Protein AF-A0A2V8DME2-F1 (afdb_monomer_lite)

Sequence (358 aa):
MASALVERGLAAPAPTGAEASAFQPVPHPGVRLVPTVARATNVPWIDSNGWRFQRGLQKASYTKLPAGSAPLAAAEAFTFNVDAILNPDPADVEELGRMLQFLRANDQPPLPAMANIAIVDDRSDLMAEALNILTRRNLLYRVVSARDPALGLTVQLGTPDFPRNAAANPNEFAARVRAKLGDDNRLVRLYGTSTVIARLTGDGKRARLYLLAFDRSRRRQQADDPQAIRVRLLGRYRPAKLAAFGAGSNASLTDVRHTADTTEFWIPSFNAIAIIDLDPISDAAVLESAYSPRELDLEPDPQREEWRNAPRVVVGRDKAGQPIPGPPTGIRSRWTNDHLYLLYICPYDELNLKPDPT

pLDDT: mean 88.69, std 11.51, range [43.53, 98.5]

Structure (mmCIF, N/CA/C/O backbone):
data_AF-A0A2V8DME2-F1
#
_entry.id   AF-A0A2V8DME2-F1
#
loop_
_atom_site.group_PDB
_atom_site.id
_atom_site.type_symbol
_atom_site.label_atom_id
_atom_site.label_alt_id
_atom_site.label_comp_id
_atom_site.label_asym_id
_atom_site.label_entity_id
_atom_site.label_seq_id
_atom_site.pdbx_PDB_ins_code
_atom_site.Cartn_x
_atom_site.Cartn_y
_atom_site.Cartn_z
_atom_site.occupancy
_atom_site.B_iso_or_equiv
_atom_site.auth_seq_id
_atom_site.auth_comp_id
_atom_site.auth_asym_id
_atom_site.auth_atom_id
_atom_site.pdbx_PDB_model_num
ATOM 1 N N . MET A 1 1 ? -22.734 18.944 11.285 1.00 62.31 1 MET A N 1
ATOM 2 C CA . MET A 1 1 ? -21.428 19.155 10.611 1.00 62.31 1 MET A CA 1
ATOM 3 C C . MET A 1 1 ? -20.943 17.890 9.916 1.00 62.31 1 MET A C 1
ATOM 5 O O . MET A 1 1 ? -20.852 17.927 8.702 1.00 62.31 1 MET A O 1
ATOM 9 N N . ALA A 1 2 ? -20.734 16.754 10.598 1.00 71.44 2 ALA A N 1
ATOM 10 C CA . ALA A 1 2 ? -20.459 15.482 9.902 1.00 71.44 2 ALA A CA 1
ATOM 11 C C . ALA A 1 2 ? -21.618 15.027 8.981 1.00 71.44 2 ALA A C 1
ATOM 13 O O . ALA A 1 2 ? -21.373 14.442 7.931 1.00 71.44 2 ALA A O 1
ATOM 14 N N . SER A 1 3 ? -22.864 15.394 9.317 1.00 79.75 3 SER A N 1
ATOM 15 C CA . SER A 1 3 ? -24.048 15.240 8.453 1.00 79.75 3 SER A CA 1
ATOM 16 C C . SER A 1 3 ? -23.864 15.830 7.049 1.00 79.75 3 SER A C 1
ATOM 18 O O . SER A 1 3 ? -24.343 15.248 6.086 1.00 79.75 3 SER A O 1
ATOM 20 N N . ALA A 1 4 ? -23.073 16.901 6.903 1.00 86.88 4 ALA A N 1
ATOM 21 C CA . ALA A 1 4 ? -22.802 17.519 5.607 1.00 86.88 4 ALA A CA 1
ATOM 22 C C . ALA A 1 4 ? -22.042 16.577 4.654 1.00 86.88 4 ALA A C 1
ATOM 24 O O . ALA A 1 4 ? -22.175 16.686 3.438 1.00 86.88 4 ALA A O 1
ATOM 25 N N . LEU A 1 5 ? -21.250 15.631 5.176 1.00 91.38 5 LEU A N 1
ATOM 26 C CA . LEU A 1 5 ? -20.590 14.613 4.349 1.00 91.38 5 LEU A CA 1
ATOM 27 C C . LEU A 1 5 ? -21.597 13.597 3.804 1.00 91.38 5 LEU A C 1
ATOM 29 O O . LEU A 1 5 ? -21.442 13.135 2.675 1.00 91.38 5 LEU A O 1
ATOM 33 N N . VAL A 1 6 ? -22.634 13.288 4.583 1.00 91.75 6 VAL A N 1
ATOM 34 C CA . VAL A 1 6 ? -23.740 12.415 4.172 1.00 91.75 6 VAL A CA 1
ATOM 35 C C . VAL A 1 6 ? -24.635 13.121 3.160 1.00 91.75 6 VAL A C 1
ATOM 37 O O . VAL A 1 6 ? -24.936 12.560 2.113 1.00 91.75 6 VAL A O 1
ATOM 40 N N . GLU A 1 7 ? -24.988 14.380 3.416 1.00 89.44 7 GLU A N 1
ATOM 41 C CA . GLU A 1 7 ? -25.792 15.215 2.511 1.00 89.44 7 GLU A CA 1
ATOM 42 C C . GLU A 1 7 ? -25.107 15.413 1.150 1.00 89.44 7 GLU A C 1
ATOM 44 O O . GLU A 1 7 ? -25.754 15.367 0.108 1.00 89.44 7 GLU A O 1
ATOM 49 N N . ARG A 1 8 ? -23.773 15.548 1.134 1.00 89.69 8 ARG A N 1
ATOM 50 C CA . ARG A 1 8 ? -22.957 15.587 -0.096 1.00 89.69 8 ARG A CA 1
ATOM 51 C C . ARG A 1 8 ? -22.772 14.213 -0.752 1.00 89.69 8 ARG A C 1
ATOM 53 O O . ARG A 1 8 ? -22.043 14.102 -1.737 1.00 89.69 8 ARG A O 1
ATOM 60 N N . GLY A 1 9 ? -23.351 13.160 -0.179 1.00 91.06 9 GLY A N 1
ATOM 61 C CA . GLY A 1 9 ? -23.225 11.784 -0.639 1.00 91.06 9 GLY A CA 1
ATOM 62 C C . GLY A 1 9 ? -21.802 11.239 -0.568 1.00 91.06 9 GLY A C 1
ATOM 63 O O . GLY A 1 9 ? -21.507 10.281 -1.272 1.00 91.06 9 GLY A O 1
ATOM 64 N N . LEU A 1 10 ? -20.896 11.843 0.211 1.00 91.94 10 LEU A N 1
ATOM 65 C CA . LEU A 1 10 ? -19.499 11.409 0.372 1.00 91.94 10 LEU A CA 1
ATOM 66 C C . LEU A 1 10 ? -19.349 10.277 1.398 1.00 91.94 10 LEU A C 1
ATOM 68 O O . LEU A 1 10 ? -18.398 9.505 1.306 1.00 91.94 10 LEU A O 1
ATOM 72 N N . ALA A 1 11 ? -20.293 10.162 2.331 1.00 93.12 11 ALA A N 1
ATOM 73 C CA . ALA A 1 11 ? -20.368 9.103 3.331 1.00 93.12 11 ALA A CA 1
ATOM 74 C C . ALA A 1 11 ? -21.811 8.597 3.477 1.00 93.12 11 ALA A C 1
ATOM 76 O O . ALA A 1 11 ? -22.759 9.310 3.154 1.00 93.12 11 ALA A O 1
ATOM 77 N N . ALA A 1 12 ? -21.975 7.379 3.989 1.00 92.94 12 ALA A N 1
ATOM 78 C CA . ALA A 1 12 ? -23.273 6.887 4.438 1.00 92.94 12 ALA A CA 1
ATOM 79 C C . ALA A 1 12 ? -23.556 7.358 5.881 1.00 92.94 12 ALA A C 1
ATOM 81 O O . ALA A 1 12 ? -22.608 7.635 6.626 1.00 92.94 12 ALA A O 1
ATOM 82 N N . PRO A 1 13 ? -24.832 7.439 6.304 1.00 90.88 13 PRO A N 1
ATOM 83 C CA . PRO A 1 13 ? -25.169 7.578 7.717 1.00 90.88 13 PRO A CA 1
ATOM 84 C C . PRO A 1 13 ? -24.522 6.461 8.543 1.00 90.88 13 PRO A C 1
ATOM 86 O O . PRO A 1 13 ? -24.402 5.328 8.076 1.00 90.88 13 PRO A O 1
ATOM 89 N N . ALA A 1 14 ? -24.130 6.768 9.781 1.00 88.94 14 ALA A N 1
ATOM 90 C CA . ALA A 1 14 ? -23.623 5.740 10.680 1.00 88.94 14 ALA A CA 1
ATOM 91 C C . ALA A 1 14 ? -24.719 4.684 10.940 1.00 88.94 14 ALA A C 1
ATOM 93 O O . ALA A 1 14 ? -25.871 5.063 11.184 1.00 88.94 14 ALA A O 1
ATOM 94 N N . PRO A 1 15 ? -24.384 3.382 10.907 1.00 90.94 15 PRO A N 1
ATOM 95 C CA . PRO A 1 15 ? -25.339 2.331 11.230 1.00 90.94 15 PRO A CA 1
ATOM 96 C C . PRO A 1 15 ? -25.795 2.459 12.687 1.00 90.94 15 PRO A C 1
ATOM 98 O O . PRO A 1 15 ? -25.096 3.022 13.533 1.00 90.94 15 PRO A O 1
ATOM 101 N N . THR A 1 16 ? -26.969 1.912 12.996 1.00 89.25 16 THR A N 1
ATOM 102 C CA . THR A 1 16 ? -27.547 1.923 14.349 1.00 89.25 16 THR A CA 1
ATOM 103 C C . THR A 1 16 ? -27.913 0.506 14.795 1.00 89.25 16 THR A C 1
ATOM 105 O O . THR A 1 16 ? -27.961 -0.424 13.988 1.00 89.25 16 THR A O 1
ATOM 108 N N . GLY A 1 17 ? -28.122 0.307 16.100 1.00 88.06 17 GLY A N 1
ATOM 109 C CA . GLY A 1 17 ? -28.551 -0.980 16.653 1.00 88.06 17 GLY A CA 1
ATOM 110 C C . GLY A 1 17 ? -27.587 -2.136 16.355 1.00 88.06 17 GLY A C 1
ATOM 111 O O . GLY A 1 17 ? -26.378 -2.032 16.570 1.00 88.06 17 GLY A O 1
ATOM 112 N N . ALA A 1 18 ? -28.134 -3.251 15.867 1.00 83.25 18 ALA A N 1
ATOM 113 C CA . ALA A 1 18 ? -27.384 -4.482 15.618 1.00 83.25 18 ALA A CA 1
ATOM 114 C C . ALA A 1 18 ? -26.275 -4.310 14.562 1.00 83.25 18 ALA A C 1
ATOM 116 O O . ALA A 1 18 ? -25.198 -4.887 14.706 1.00 83.25 18 ALA A O 1
ATOM 117 N N . GLU A 1 19 ? -26.480 -3.470 13.546 1.00 85.88 19 GLU A N 1
ATOM 118 C CA . GLU A 1 19 ? -25.462 -3.224 12.520 1.00 85.88 19 GLU A CA 1
ATOM 119 C C . GLU A 1 19 ? -24.251 -2.475 13.082 1.00 85.88 19 GLU A C 1
ATOM 121 O O . GLU A 1 19 ? -23.114 -2.802 12.745 1.00 85.88 19 GLU A O 1
ATOM 126 N N . ALA A 1 20 ? -24.482 -1.524 13.993 1.00 88.19 20 ALA A N 1
ATOM 127 C CA . ALA A 1 20 ? -23.413 -0.801 14.677 1.00 88.19 20 ALA A CA 1
ATOM 128 C C . ALA A 1 20 ? -22.574 -1.729 15.568 1.00 88.19 20 ALA A C 1
ATOM 130 O O . ALA A 1 20 ? -21.359 -1.571 15.649 1.00 88.19 20 ALA A O 1
ATOM 131 N N . SER A 1 21 ? -23.201 -2.736 16.189 1.00 90.12 21 SER A N 1
ATOM 132 C CA . SER A 1 21 ? -22.510 -3.692 17.069 1.00 90.12 21 SER A CA 1
ATOM 133 C C . SER A 1 21 ? -21.507 -4.598 16.343 1.00 90.12 21 SER A C 1
ATOM 135 O O . SER A 1 21 ? -20.612 -5.157 16.974 1.00 90.12 21 SER A O 1
ATOM 137 N N . ALA A 1 22 ? -21.612 -4.709 15.013 1.00 93.50 22 ALA A N 1
ATOM 138 C CA . ALA A 1 22 ? -20.657 -5.452 14.196 1.00 93.50 22 ALA A CA 1
ATOM 139 C C . ALA A 1 22 ? -19.318 -4.711 14.008 1.00 93.50 22 ALA A C 1
ATOM 141 O O . ALA A 1 22 ? -18.339 -5.325 13.578 1.00 93.50 22 ALA A O 1
ATOM 142 N N . PHE A 1 23 ? -19.260 -3.407 14.306 1.00 96.38 23 PHE A N 1
ATOM 143 C CA . PHE A 1 23 ? -18.043 -2.605 14.206 1.00 96.38 23 PHE A CA 1
ATOM 144 C C . PHE A 1 23 ? -17.258 -2.648 15.514 1.00 96.38 23 PHE A C 1
ATOM 146 O O . PHE A 1 23 ? -17.781 -2.342 16.585 1.00 96.38 23 PHE A O 1
ATOM 153 N N . GLN A 1 24 ? -15.970 -2.977 15.431 1.00 96.94 24 GLN A N 1
ATOM 154 C CA . GLN A 1 24 ? -15.116 -3.053 16.616 1.00 96.94 24 GLN A CA 1
ATOM 155 C C . GLN A 1 24 ? -14.381 -1.727 16.841 1.00 96.94 24 GLN A C 1
ATOM 157 O O . GLN A 1 24 ? -13.816 -1.180 15.887 1.00 96.94 24 GLN A O 1
ATOM 162 N N . PRO A 1 25 ? -14.337 -1.204 18.080 1.00 96.94 25 PRO A N 1
ATOM 163 C CA . PRO A 1 25 ? -13.578 -0.002 18.394 1.00 96.94 25 PRO A CA 1
ATOM 164 C C . PRO A 1 25 ? -12.087 -0.147 18.073 1.00 96.94 25 PRO A C 1
ATOM 166 O O . PRO A 1 25 ? -11.435 -1.120 18.466 1.00 96.94 25 PRO A O 1
ATOM 169 N N . VAL A 1 26 ? -11.527 0.855 17.400 1.00 97.25 26 VAL A N 1
ATOM 170 C CA . VAL A 1 26 ? -10.096 0.930 17.081 1.00 97.25 26 VAL A CA 1
ATOM 171 C C . VAL A 1 26 ? -9.506 2.281 17.497 1.00 97.25 26 VAL A C 1
ATOM 173 O O . VAL A 1 26 ? -10.212 3.293 17.470 1.00 97.25 26 VAL A O 1
ATOM 176 N N . PRO A 1 27 ? -8.222 2.330 17.903 1.00 95.88 27 PRO A N 1
ATOM 177 C CA . PRO A 1 27 ? -7.541 3.594 18.167 1.00 95.88 27 PRO A CA 1
ATOM 178 C C . PRO A 1 27 ? -7.408 4.430 16.887 1.00 95.88 27 PRO A C 1
ATOM 180 O O . PRO A 1 27 ? -7.345 3.890 15.781 1.00 95.88 27 PRO A O 1
ATOM 183 N N . HIS A 1 28 ? -7.323 5.753 17.030 1.00 94.25 28 HIS A N 1
ATOM 184 C CA . HIS A 1 28 ? -7.017 6.622 15.894 1.00 94.25 28 HIS A CA 1
ATOM 185 C C . HIS A 1 28 ? -5.588 6.359 15.384 1.00 94.25 28 HIS A C 1
ATOM 187 O O . HIS A 1 28 ? -4.692 6.095 16.192 1.00 94.25 28 HIS A O 1
ATOM 193 N N . PRO A 1 29 ? -5.342 6.445 14.066 1.00 94.75 29 PRO A N 1
ATOM 194 C CA . PRO A 1 29 ? -3.991 6.358 13.546 1.00 94.75 29 PRO A CA 1
ATOM 195 C C . PRO A 1 29 ? -3.215 7.643 13.846 1.00 94.75 29 PRO A C 1
ATOM 197 O O . PRO A 1 29 ? -3.796 8.723 14.008 1.00 94.75 29 PRO A O 1
ATOM 200 N N . GLY A 1 30 ? -1.891 7.542 13.899 1.00 91.19 30 GLY A N 1
ATOM 201 C CA . GLY A 1 30 ? -1.028 8.705 14.075 1.00 91.19 30 GLY A CA 1
ATOM 202 C C . GLY A 1 30 ? 0.411 8.354 14.420 1.00 91.19 30 GLY A C 1
ATOM 203 O O . GLY A 1 30 ? 0.863 7.222 14.251 1.00 91.19 30 GLY A O 1
ATOM 204 N N . VAL A 1 31 ? 1.135 9.355 14.911 1.00 87.62 31 VAL A N 1
ATOM 205 C CA . VAL A 1 31 ? 2.520 9.214 15.353 1.00 87.62 31 VAL A CA 1
ATOM 206 C C . VAL A 1 31 ? 2.656 9.679 16.794 1.00 87.62 31 VAL A C 1
ATOM 208 O O . VAL A 1 31 ? 2.219 10.774 17.144 1.00 87.62 31 VAL A O 1
ATOM 211 N N . ARG A 1 32 ? 3.339 8.882 17.617 1.00 83.69 32 ARG A N 1
ATOM 212 C CA . ARG A 1 32 ? 3.811 9.295 18.939 1.00 83.69 32 ARG A CA 1
ATOM 213 C C . ARG A 1 32 ? 5.271 9.709 18.841 1.00 83.69 32 ARG A C 1
ATOM 215 O O . ARG A 1 32 ? 6.164 8.875 18.657 1.00 83.69 32 ARG A O 1
ATOM 222 N N . LEU A 1 33 ? 5.497 11.010 18.977 1.00 71.56 33 LEU A N 1
ATOM 223 C CA . LEU A 1 33 ? 6.819 11.590 19.172 1.00 71.56 33 LEU A CA 1
ATOM 224 C C . LEU A 1 33 ? 7.129 11.573 20.669 1.00 71.56 33 LEU A C 1
ATOM 226 O O . LEU A 1 33 ? 6.311 12.007 21.475 1.00 71.56 33 LEU A O 1
ATOM 230 N N . VAL A 1 34 ? 8.317 11.101 21.041 1.00 63.53 34 VAL A N 1
ATOM 231 C CA . VAL A 1 34 ? 8.803 11.175 22.426 1.00 63.53 34 VAL A CA 1
ATOM 232 C C . VAL A 1 34 ? 10.101 11.991 22.434 1.00 63.53 34 VAL A C 1
ATOM 234 O O . VAL A 1 34 ? 11.182 11.416 22.529 1.00 63.53 34 VAL A O 1
ATOM 237 N N . PRO A 1 35 ? 10.024 13.325 22.259 1.00 55.22 35 PRO A N 1
ATOM 238 C CA . PRO A 1 35 ? 11.202 14.165 22.033 1.00 55.22 35 PRO A CA 1
ATOM 239 C C . PRO A 1 35 ? 12.106 14.322 23.267 1.00 55.22 35 PRO A C 1
ATOM 241 O O . PRO A 1 35 ? 13.249 14.738 23.129 1.00 55.22 35 PRO A O 1
ATOM 244 N N . THR A 1 36 ? 11.618 13.999 24.467 1.00 54.84 36 THR A N 1
ATOM 245 C CA . THR A 1 36 ? 12.296 14.274 25.746 1.00 54.84 36 THR A CA 1
ATOM 246 C C . THR A 1 36 ? 12.966 13.055 26.386 1.00 54.84 36 THR A C 1
ATOM 248 O O . THR A 1 36 ? 13.430 13.144 27.519 1.00 54.84 36 THR A O 1
ATOM 251 N N . VAL A 1 37 ? 13.037 11.910 25.696 1.00 53.81 37 VAL A N 1
ATOM 252 C CA . VAL A 1 37 ? 13.654 10.686 26.235 1.00 53.81 37 VAL A CA 1
ATOM 253 C C . VAL A 1 37 ? 14.861 10.303 25.389 1.00 53.81 37 VAL A C 1
ATOM 255 O O . VAL A 1 37 ? 14.714 9.983 24.211 1.00 53.81 37 VAL A O 1
ATOM 258 N N . ALA A 1 38 ? 16.048 10.279 26.001 1.00 43.94 38 ALA A N 1
ATOM 259 C CA . ALA A 1 38 ? 17.248 9.747 25.366 1.00 43.94 38 ALA A CA 1
ATOM 260 C C . ALA A 1 38 ? 17.050 8.253 25.057 1.00 43.94 38 ALA A C 1
ATOM 262 O O . ALA A 1 38 ? 16.812 7.443 25.955 1.00 43.94 38 ALA A O 1
ATOM 263 N N . ARG A 1 39 ? 17.106 7.885 23.775 1.00 54.03 39 ARG A N 1
ATOM 264 C CA . ARG A 1 39 ? 17.002 6.499 23.296 1.00 54.03 39 ARG A CA 1
ATOM 265 C C . ARG A 1 39 ? 17.998 6.277 22.170 1.00 54.03 39 ARG A C 1
ATOM 267 O O . ARG A 1 39 ? 18.380 7.215 21.481 1.00 54.03 39 ARG A O 1
ATOM 274 N N . ALA A 1 40 ? 18.348 5.015 21.935 1.00 43.81 40 ALA A N 1
ATOM 275 C CA . ALA A 1 40 ? 19.245 4.628 20.847 1.00 43.81 40 ALA A CA 1
ATOM 276 C C . ALA A 1 40 ? 18.729 5.033 19.446 1.00 43.81 40 ALA A C 1
ATOM 278 O O . ALA A 1 40 ? 19.520 5.139 18.515 1.00 43.81 40 ALA A O 1
ATOM 279 N N . THR A 1 41 ? 17.420 5.281 19.279 1.00 53.84 41 THR A N 1
ATOM 280 C CA . THR A 1 41 ? 16.838 5.785 18.024 1.00 53.84 41 THR A CA 1
ATOM 281 C C . THR A 1 41 ? 15.721 6.800 18.282 1.00 53.84 41 THR A C 1
ATOM 283 O O . THR A 1 41 ? 14.800 6.497 19.040 1.00 53.84 41 THR A O 1
ATOM 286 N N . ASN A 1 42 ? 15.721 7.924 17.556 1.00 62.00 42 ASN A N 1
ATOM 287 C CA . ASN A 1 42 ? 14.632 8.921 17.536 1.00 62.00 42 ASN A CA 1
ATOM 288 C C . ASN A 1 42 ? 13.487 8.545 16.575 1.00 62.00 42 ASN A C 1
ATOM 290 O O . ASN A 1 42 ? 12.737 9.410 16.124 1.00 62.00 42 ASN A O 1
ATOM 294 N N . VAL A 1 43 ? 13.371 7.263 16.209 1.00 70.25 43 VAL A N 1
ATOM 295 C CA . VAL A 1 43 ? 12.338 6.810 15.275 1.00 70.25 43 VAL A CA 1
ATOM 296 C C . VAL A 1 43 ? 10.969 6.913 15.958 1.00 70.25 43 VAL A C 1
ATOM 298 O O . VAL A 1 43 ? 10.767 6.276 16.996 1.00 70.25 43 VAL A O 1
ATOM 301 N N . PRO A 1 44 ? 10.028 7.692 15.401 1.00 77.75 44 PRO A N 1
ATOM 302 C CA . PRO A 1 44 ? 8.688 7.820 15.955 1.00 77.75 44 PRO A CA 1
ATOM 303 C C . PRO A 1 44 ? 7.946 6.481 16.027 1.00 77.75 44 PRO A C 1
ATOM 305 O O . PRO A 1 44 ? 8.117 5.593 15.185 1.00 77.75 44 PRO A O 1
ATOM 308 N N . TRP A 1 45 ? 7.063 6.345 17.018 1.00 84.38 45 TRP A N 1
ATOM 309 C CA . TRP A 1 45 ? 6.141 5.213 17.059 1.00 84.38 45 TRP A CA 1
ATOM 310 C C . TRP A 1 45 ? 4.922 5.510 16.188 1.00 84.38 45 TRP A C 1
ATOM 312 O O . TRP A 1 45 ? 4.288 6.546 16.359 1.00 84.38 45 TRP A O 1
ATOM 322 N N . ILE A 1 46 ? 4.599 4.604 15.264 1.00 90.38 46 ILE A N 1
ATOM 323 C CA . ILE A 1 46 ? 3.409 4.712 14.417 1.00 90.38 46 ILE A CA 1
ATOM 324 C C . ILE A 1 46 ? 2.280 3.935 15.087 1.00 90.38 46 ILE A C 1
ATOM 326 O O . ILE A 1 46 ? 2.425 2.736 15.332 1.00 90.38 46 ILE A O 1
ATOM 330 N N . ASP A 1 47 ? 1.162 4.605 15.332 1.00 92.69 47 ASP A N 1
ATOM 331 C CA . ASP A 1 47 ? -0.099 3.968 15.689 1.00 92.69 47 ASP A CA 1
ATOM 332 C C . ASP A 1 47 ? -0.862 3.673 14.398 1.00 92.69 47 ASP A C 1
ATOM 334 O O . ASP A 1 47 ? -1.347 4.590 13.739 1.00 92.69 47 ASP A O 1
ATOM 338 N N . SER A 1 48 ? -0.934 2.397 14.021 1.00 95.44 48 SER A N 1
ATOM 339 C CA . SER A 1 48 ? -1.667 1.926 12.843 1.00 95.44 48 SER A CA 1
ATOM 340 C C . SER A 1 48 ? -2.530 0.722 13.199 1.00 95.44 48 SER A C 1
ATOM 342 O O . SER A 1 48 ? -2.121 -0.147 13.974 1.00 95.44 48 SER A O 1
ATOM 344 N N . ASN A 1 49 ? -3.711 0.653 12.590 1.00 97.56 49 ASN A N 1
ATOM 345 C CA . ASN A 1 49 ? -4.617 -0.490 12.665 1.00 97.56 49 ASN A CA 1
ATOM 346 C C . ASN A 1 49 ? -4.412 -1.493 11.525 1.00 97.56 49 ASN A C 1
ATOM 348 O O . ASN A 1 49 ? -5.046 -2.548 11.539 1.00 97.56 49 ASN A O 1
ATOM 352 N N . GLY A 1 50 ? -3.508 -1.221 10.576 1.00 97.00 50 GLY A N 1
ATOM 353 C CA . GLY A 1 50 ? -3.264 -2.082 9.415 1.00 97.00 50 GLY A CA 1
ATOM 354 C C . GLY A 1 50 ? -3.015 -3.548 9.781 1.00 97.00 50 GLY A C 1
ATOM 355 O O . GLY A 1 50 ? -3.534 -4.447 9.123 1.00 97.00 50 GLY A O 1
ATOM 356 N N . TRP A 1 51 ? -2.321 -3.806 10.895 1.00 96.88 51 TRP A N 1
ATOM 357 C CA . TRP A 1 51 ? -2.098 -5.168 11.381 1.00 96.88 51 TRP A CA 1
ATOM 358 C C . TRP A 1 51 ? -3.383 -5.858 11.863 1.00 96.88 51 TRP A C 1
ATOM 360 O O . TRP A 1 51 ? -3.560 -7.050 11.627 1.00 96.88 51 TRP A O 1
ATOM 370 N N . ARG A 1 52 ? -4.319 -5.124 12.483 1.00 97.38 52 ARG A N 1
ATOM 371 C CA . ARG A 1 52 ? -5.634 -5.650 12.895 1.00 97.38 52 ARG A CA 1
ATOM 372 C C . ARG A 1 52 ? -6.473 -6.003 11.674 1.00 97.38 52 ARG A C 1
ATOM 374 O O . ARG A 1 52 ? -7.105 -7.057 11.647 1.00 97.38 52 ARG A O 1
ATOM 381 N N . PHE A 1 53 ? -6.428 -5.149 10.654 1.00 97.19 53 PHE A N 1
ATOM 382 C CA . PHE A 1 53 ? -7.137 -5.352 9.392 1.00 97.19 53 PHE A CA 1
ATOM 383 C C . PHE A 1 53 ? -6.601 -6.577 8.646 1.00 97.19 53 PHE A C 1
ATOM 385 O O . PHE A 1 53 ? -7.366 -7.451 8.245 1.00 97.19 53 PHE A O 1
ATOM 392 N N . GLN A 1 54 ? -5.275 -6.726 8.566 1.00 95.19 54 GLN A N 1
ATOM 393 C CA . GLN A 1 54 ? -4.639 -7.925 8.003 1.00 95.19 54 GLN A CA 1
ATOM 394 C C . GLN A 1 54 ? -4.912 -9.198 8.818 1.00 95.19 54 GLN A C 1
ATOM 396 O O . GLN A 1 54 ? -4.914 -10.286 8.247 1.00 95.19 54 GLN A O 1
ATOM 401 N N . ARG A 1 55 ? -5.175 -9.073 10.126 1.00 95.12 55 ARG A N 1
ATOM 402 C CA . ARG A 1 55 ? -5.576 -10.177 11.018 1.00 95.12 55 ARG A CA 1
ATOM 403 C C . ARG A 1 55 ? -7.074 -10.518 10.941 1.00 95.12 55 ARG A C 1
ATOM 405 O O . ARG A 1 55 ? -7.545 -11.391 11.670 1.00 95.12 55 ARG A O 1
ATOM 412 N N . GLY A 1 56 ? -7.826 -9.853 10.061 1.00 94.38 56 GLY A N 1
ATOM 413 C CA . GLY A 1 56 ? -9.216 -10.185 9.743 1.00 94.38 56 GLY A CA 1
ATOM 414 C C . GLY A 1 56 ? -10.270 -9.221 10.288 1.00 94.38 56 GLY A C 1
ATOM 415 O O . GLY A 1 56 ? -11.456 -9.507 10.144 1.00 94.38 56 GLY A O 1
ATOM 416 N N . LEU A 1 57 ? -9.890 -8.089 10.889 1.00 96.31 57 LEU A N 1
ATOM 417 C CA . LEU A 1 57 ? -10.862 -7.061 11.268 1.00 96.31 57 LEU A CA 1
ATOM 418 C C . LEU A 1 57 ? -11.387 -6.327 10.020 1.00 96.31 57 LEU A C 1
ATOM 420 O O . LEU A 1 57 ? -10.647 -5.564 9.411 1.00 96.31 57 LEU A O 1
ATOM 424 N N . GLN A 1 58 ? -12.661 -6.538 9.674 1.00 96.12 58 GLN A N 1
ATOM 425 C CA . GLN A 1 58 ? -13.298 -5.967 8.472 1.00 96.12 58 GLN A CA 1
ATOM 426 C C . GLN A 1 58 ? -14.192 -4.747 8.742 1.00 96.12 58 GLN A C 1
ATOM 428 O O . GLN A 1 58 ? -14.522 -4.018 7.813 1.00 96.12 58 GLN A O 1
ATOM 433 N N . LYS A 1 59 ? -14.592 -4.526 10.001 1.00 97.56 59 LYS A N 1
ATOM 434 C CA . LYS A 1 59 ? -15.489 -3.434 10.408 1.00 97.56 59 LYS A CA 1
ATOM 435 C C . LYS A 1 59 ? -14.911 -2.686 11.602 1.00 97.56 59 LYS A C 1
ATOM 437 O O . LYS A 1 59 ? -14.856 -3.227 12.708 1.00 97.56 59 LYS A O 1
ATOM 442 N N . ALA A 1 60 ? -14.470 -1.454 11.383 1.00 97.75 60 ALA A N 1
ATOM 443 C CA . ALA A 1 60 ? -13.743 -0.646 12.355 1.00 97.75 60 ALA A CA 1
ATOM 444 C C . ALA A 1 60 ? -14.549 0.584 12.793 1.00 97.75 60 ALA A C 1
ATOM 446 O O . ALA A 1 60 ? -15.073 1.330 11.972 1.00 97.75 60 ALA A O 1
ATOM 447 N N . SER A 1 61 ? -14.623 0.838 14.096 1.00 97.25 61 SER A N 1
ATOM 448 C CA . SER A 1 61 ? -15.241 2.047 14.642 1.00 97.25 61 SER A CA 1
ATOM 449 C C . SER A 1 61 ? -14.187 2.940 15.279 1.00 97.25 61 SER A C 1
ATOM 451 O O . SER A 1 61 ? -13.666 2.644 16.357 1.00 97.25 61 SER A O 1
ATOM 453 N N . TYR A 1 62 ? -13.904 4.071 14.640 1.00 96.69 62 TYR A N 1
ATOM 454 C CA . TYR A 1 62 ? -13.096 5.136 15.220 1.00 96.69 62 TYR A CA 1
ATOM 455 C C . TYR A 1 62 ? -14.002 6.012 16.088 1.00 96.69 62 TYR A C 1
ATOM 457 O O . TYR A 1 62 ? -14.538 7.027 15.640 1.00 96.69 62 TYR A O 1
ATOM 465 N N . THR A 1 63 ? -14.199 5.586 17.339 1.00 92.81 63 THR A N 1
ATOM 466 C CA . THR A 1 63 ? -15.171 6.182 18.277 1.00 92.81 63 THR A CA 1
ATOM 467 C C . THR A 1 63 ? -14.915 7.659 18.559 1.00 92.81 63 THR A C 1
ATOM 469 O O . THR A 1 63 ? -15.860 8.405 18.807 1.00 92.81 63 THR A O 1
ATOM 472 N N . LYS A 1 64 ? -13.652 8.088 18.505 1.00 94.12 64 LYS A N 1
ATOM 473 C CA . LYS A 1 64 ? -13.238 9.487 18.577 1.00 94.12 64 LYS A CA 1
ATOM 474 C C . LYS A 1 64 ? -11.971 9.690 17.754 1.00 94.12 64 LYS A C 1
ATOM 476 O O . LYS A 1 64 ? -10.958 9.038 18.006 1.00 94.12 64 LYS A O 1
ATOM 481 N N . LEU A 1 65 ? -12.022 10.625 16.816 1.00 95.75 65 LEU A N 1
ATOM 482 C CA . LEU A 1 65 ? -10.872 11.066 16.035 1.00 95.75 65 LEU A CA 1
ATOM 483 C C . LEU A 1 65 ? -10.499 12.485 16.482 1.00 95.75 65 LEU A C 1
ATOM 485 O O . LEU A 1 65 ? -11.301 13.396 16.283 1.00 95.75 65 LEU A O 1
ATOM 489 N N . PRO A 1 66 ? -9.330 12.699 17.115 1.00 93.94 66 PRO A N 1
ATOM 490 C CA . PRO A 1 66 ? -8.872 14.047 17.444 1.00 93.94 66 PRO A CA 1
ATOM 491 C C . PRO A 1 66 ? -8.643 14.883 16.178 1.00 93.94 66 PRO A C 1
ATOM 493 O O . PRO A 1 66 ? -8.434 14.328 15.096 1.00 93.94 66 PRO A O 1
ATOM 496 N N . ALA A 1 67 ? -8.627 16.210 16.329 1.00 92.81 67 ALA A N 1
ATOM 497 C CA . ALA A 1 67 ? -8.291 17.128 15.245 1.00 92.81 67 ALA A CA 1
ATOM 498 C C . ALA A 1 67 ? -6.974 16.729 14.559 1.00 92.81 67 ALA A C 1
ATOM 500 O O . ALA A 1 67 ? -5.972 16.413 15.207 1.00 92.81 67 ALA A O 1
ATOM 501 N N . GLY A 1 68 ? -6.982 16.735 13.235 1.00 90.12 68 GLY A N 1
ATOM 502 C CA . GLY A 1 68 ? -5.888 16.283 12.401 1.00 90.12 68 GLY A CA 1
ATOM 503 C C . GLY A 1 68 ? -5.711 14.765 12.378 1.00 90.12 68 GLY A C 1
ATOM 504 O O . GLY A 1 68 ? -4.586 14.316 12.183 1.00 90.12 68 GLY A O 1
ATOM 505 N N . SER A 1 69 ? -6.752 13.948 12.547 1.00 93.69 69 SER A N 1
ATOM 506 C CA . SER A 1 69 ? -6.629 12.480 12.416 1.00 93.69 69 SER A CA 1
ATOM 507 C C . SER A 1 69 ? -7.608 11.869 11.419 1.00 93.69 69 SER A C 1
ATOM 509 O O . SER A 1 69 ? -7.279 10.851 10.804 1.00 93.69 69 SER A O 1
ATOM 511 N N . ALA A 1 70 ? -8.744 12.517 11.145 1.00 95.75 70 ALA A N 1
ATOM 512 C CA . ALA A 1 70 ? -9.809 11.884 10.373 1.00 95.75 70 ALA A CA 1
ATOM 513 C C . ALA A 1 70 ? -9.441 11.552 8.911 1.00 95.75 70 ALA A C 1
ATOM 515 O O . ALA A 1 70 ? -9.721 10.429 8.488 1.00 95.75 70 ALA A O 1
ATOM 516 N N . PRO A 1 71 ? -8.741 12.424 8.149 1.00 95.88 71 PRO A N 1
ATOM 517 C CA . PRO A 1 71 ? -8.270 12.066 6.806 1.00 95.88 71 PRO A CA 1
ATOM 518 C C . PRO A 1 71 ? -7.372 10.820 6.765 1.00 95.88 71 PRO A C 1
ATOM 520 O O . PRO A 1 71 ? -7.477 10.012 5.846 1.00 95.88 71 PRO A O 1
ATOM 523 N N . LEU A 1 72 ? -6.507 10.640 7.770 1.00 96.44 72 LEU A N 1
ATOM 524 C CA . LEU A 1 72 ? -5.607 9.487 7.847 1.00 96.44 72 LEU A CA 1
ATOM 525 C C . LEU A 1 72 ? -6.372 8.207 8.203 1.00 96.44 72 LEU A C 1
ATOM 527 O O . LEU A 1 72 ? -6.093 7.165 7.624 1.00 96.44 72 LEU A O 1
ATOM 531 N N . ALA A 1 73 ? -7.362 8.285 9.098 1.00 97.75 73 ALA A N 1
ATOM 532 C CA . ALA A 1 73 ? -8.240 7.155 9.413 1.00 97.75 73 ALA A CA 1
ATOM 533 C C . ALA A 1 73 ? -9.038 6.680 8.189 1.00 97.75 73 ALA A C 1
ATOM 535 O O . ALA A 1 73 ? -9.087 5.482 7.921 1.00 97.75 73 ALA A O 1
ATOM 536 N N . ALA A 1 74 ? -9.589 7.611 7.402 1.00 98.19 74 ALA A N 1
ATOM 537 C CA . ALA A 1 74 ? -10.268 7.285 6.148 1.00 98.19 74 ALA A CA 1
ATOM 538 C C . ALA A 1 74 ? -9.319 6.626 5.131 1.00 98.19 74 ALA A C 1
ATOM 540 O O . ALA A 1 74 ? -9.657 5.604 4.537 1.00 98.19 74 ALA A O 1
ATOM 541 N N . ALA A 1 75 ? -8.116 7.183 4.959 1.00 98.25 75 ALA A N 1
ATOM 542 C CA . ALA A 1 75 ? -7.105 6.637 4.057 1.00 98.25 75 ALA A CA 1
ATOM 543 C C . ALA A 1 75 ? -6.621 5.239 4.482 1.00 98.25 75 ALA A C 1
ATOM 545 O O . ALA A 1 75 ? -6.443 4.362 3.632 1.00 98.25 75 ALA A O 1
ATOM 546 N N . GLU A 1 76 ? -6.423 5.020 5.786 1.00 98.06 76 GLU A N 1
ATOM 547 C CA . GLU A 1 76 ? -6.047 3.723 6.348 1.00 98.06 76 GLU A CA 1
ATOM 548 C C . GLU A 1 76 ? -7.147 2.685 6.082 1.00 98.06 76 GLU A C 1
ATOM 550 O O . GLU A 1 76 ? -6.869 1.656 5.470 1.00 98.06 76 GLU A O 1
ATOM 555 N N . ALA A 1 77 ? -8.401 2.973 6.442 1.00 98.12 77 ALA A N 1
ATOM 556 C CA . ALA A 1 77 ? -9.526 2.069 6.194 1.00 98.12 77 ALA A CA 1
ATOM 557 C C . ALA A 1 77 ? -9.687 1.721 4.702 1.00 98.12 77 ALA A C 1
ATOM 559 O O . ALA A 1 77 ? -9.801 0.547 4.350 1.00 98.12 77 ALA A O 1
ATOM 560 N N . PHE A 1 78 ? -9.591 2.720 3.816 1.00 98.19 78 PHE A N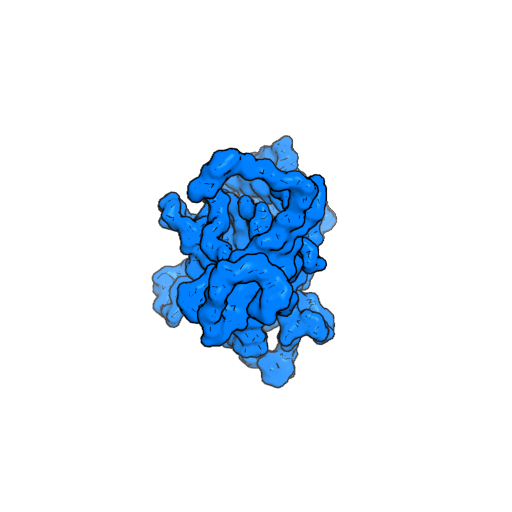 1
ATOM 561 C CA . PHE A 1 78 ? -9.652 2.523 2.365 1.00 98.19 78 PHE A CA 1
ATOM 562 C C . PHE A 1 78 ? -8.526 1.623 1.845 1.00 98.19 78 PHE A C 1
ATOM 564 O O . PHE A 1 78 ? -8.772 0.684 1.093 1.00 98.19 78 PHE A O 1
ATOM 571 N N . THR A 1 79 ? -7.287 1.861 2.283 1.00 97.88 79 THR A N 1
ATOM 572 C CA . THR A 1 79 ? -6.113 1.084 1.851 1.00 97.88 79 THR A CA 1
ATOM 573 C C . THR A 1 79 ? -6.268 -0.405 2.162 1.00 97.88 79 THR A C 1
ATOM 575 O O . THR A 1 79 ? -5.854 -1.259 1.375 1.00 97.88 79 THR A O 1
ATOM 578 N N . PHE A 1 80 ? -6.868 -0.736 3.305 1.00 97.19 80 PHE A N 1
ATOM 579 C CA . PHE A 1 80 ? -7.075 -2.117 3.738 1.00 97.19 80 PHE A CA 1
ATOM 580 C C . PHE A 1 80 ? -8.442 -2.695 3.347 1.00 97.19 80 PHE A C 1
ATOM 582 O O . PHE A 1 80 ? -8.674 -3.866 3.639 1.00 97.19 80 PHE A O 1
ATOM 589 N N . ASN A 1 81 ? -9.280 -1.929 2.637 1.00 96.56 81 ASN A N 1
ATOM 590 C CA . ASN A 1 81 ? -10.638 -2.303 2.239 1.00 96.56 81 ASN A CA 1
ATOM 591 C C . ASN A 1 81 ? -11.513 -2.707 3.442 1.00 96.56 81 ASN A C 1
ATOM 593 O O . ASN A 1 81 ? -12.068 -3.803 3.481 1.00 96.56 81 ASN A O 1
ATOM 597 N N . VAL A 1 82 ? -11.565 -1.827 4.444 1.00 96.69 82 VAL A N 1
ATOM 598 C CA . VAL A 1 82 ? -12.292 -2.010 5.708 1.00 96.69 82 VAL A CA 1
ATOM 599 C C . VAL A 1 82 ? -13.443 -1.016 5.794 1.00 96.69 82 VAL A C 1
ATOM 601 O O . VAL A 1 82 ? -13.250 0.179 5.563 1.00 96.69 82 VAL A O 1
ATOM 604 N N . ASP A 1 83 ? -14.616 -1.491 6.210 1.00 96.69 83 ASP A N 1
ATOM 605 C CA . ASP A 1 83 ? -15.744 -0.617 6.518 1.00 96.69 83 ASP A CA 1
ATOM 606 C C . ASP A 1 83 ? -15.436 0.158 7.801 1.00 96.69 83 ASP A C 1
ATOM 608 O O . ASP A 1 83 ? -15.162 -0.439 8.848 1.00 96.69 83 ASP A O 1
ATOM 612 N N . ALA A 1 84 ? -15.504 1.487 7.746 1.00 97.31 84 ALA A N 1
ATOM 613 C CA . ALA A 1 84 ? -15.148 2.333 8.876 1.00 97.31 84 ALA A CA 1
ATOM 614 C C . ALA A 1 84 ? -16.260 3.308 9.273 1.00 97.31 84 ALA A C 1
ATOM 616 O O . ALA A 1 84 ? -16.768 4.065 8.448 1.00 97.31 84 ALA A O 1
ATOM 617 N N . ILE A 1 85 ? -16.566 3.353 10.571 1.00 97.12 85 ILE A N 1
ATOM 618 C CA . ILE A 1 85 ? -17.301 4.460 11.190 1.00 97.12 85 ILE A CA 1
ATOM 619 C C . ILE A 1 85 ? -16.272 5.490 11.646 1.00 97.12 85 ILE A C 1
ATOM 621 O O . ILE A 1 85 ? -15.391 5.183 12.452 1.00 97.12 85 ILE A O 1
ATOM 625 N N . LEU A 1 86 ? -16.389 6.714 11.137 1.00 96.62 86 LEU A N 1
ATOM 626 C CA . LEU A 1 86 ? -15.511 7.829 11.480 1.00 96.62 86 LEU A CA 1
ATOM 627 C C . LEU A 1 86 ? -16.288 8.838 12.324 1.00 96.62 86 LEU A C 1
ATOM 629 O O . LEU A 1 86 ? -17.275 9.399 11.852 1.00 96.62 86 LEU A O 1
ATOM 633 N N . ASN A 1 87 ? -15.821 9.100 13.546 1.00 95.31 87 ASN A N 1
ATOM 634 C CA . ASN A 1 87 ? -16.322 10.192 14.381 1.00 95.31 87 ASN A CA 1
ATOM 635 C C . ASN A 1 87 ? -15.293 11.343 14.430 1.00 95.31 87 ASN A C 1
ATOM 637 O O . ASN A 1 87 ? -14.491 11.389 15.371 1.00 95.31 87 ASN A O 1
ATOM 641 N N . PRO A 1 88 ? -15.236 12.201 13.386 1.00 96.25 88 PRO A N 1
ATOM 642 C CA . PRO A 1 88 ? -14.238 13.258 13.253 1.00 96.25 88 PRO A CA 1
ATOM 643 C C . PRO A 1 88 ? -14.470 14.409 14.229 1.00 96.25 88 PRO A C 1
ATOM 645 O O . PRO A 1 88 ? -15.607 14.788 14.511 1.00 96.25 88 PRO A O 1
ATOM 648 N N . ASP A 1 89 ? -13.378 15.039 14.653 1.00 95.94 89 ASP A N 1
ATOM 649 C CA . ASP A 1 89 ? -13.427 16.389 15.204 1.00 95.94 89 ASP A CA 1
ATOM 650 C C . ASP A 1 89 ? -14.067 17.363 14.185 1.00 95.94 89 ASP A C 1
ATOM 652 O O . ASP A 1 89 ? -13.791 17.250 12.983 1.00 95.94 89 ASP A O 1
ATOM 656 N N . PRO A 1 90 ? -14.908 18.327 14.611 1.00 94.88 90 PRO A N 1
ATOM 657 C CA . PRO A 1 90 ? -15.515 19.303 13.706 1.00 94.88 90 PRO A CA 1
ATOM 658 C C . PRO A 1 90 ? -14.515 20.050 12.812 1.00 94.88 90 PRO A C 1
ATOM 660 O O . PRO A 1 90 ? -14.858 20.363 11.671 1.00 94.88 90 PRO A O 1
ATOM 663 N N . ALA A 1 91 ? -13.289 20.294 13.289 1.00 94.69 91 ALA A N 1
ATOM 664 C CA . ALA A 1 91 ? -12.241 20.964 12.517 1.00 94.69 91 ALA A CA 1
ATOM 665 C C . ALA A 1 91 ? -11.754 20.143 11.307 1.00 94.69 91 ALA A C 1
ATOM 667 O O . ALA A 1 91 ? -11.260 20.715 10.336 1.00 94.69 91 ALA A O 1
ATOM 668 N N . ASP A 1 92 ? -11.926 18.818 11.331 1.00 94.38 92 ASP A N 1
ATOM 669 C CA . ASP A 1 92 ? -11.465 17.920 10.268 1.00 94.38 92 ASP A CA 1
ATOM 670 C C . ASP A 1 92 ? -12.515 17.692 9.174 1.00 94.38 92 ASP A C 1
ATOM 672 O O . ASP A 1 92 ? -12.188 17.110 8.141 1.00 94.38 92 ASP A O 1
ATOM 676 N N . VAL A 1 93 ? -13.771 18.115 9.362 1.00 95.38 93 VAL A N 1
ATOM 677 C CA . VAL A 1 93 ? -14.889 17.745 8.468 1.00 95.38 93 VAL A CA 1
ATOM 678 C C . VAL A 1 93 ? -14.630 18.157 7.016 1.00 95.38 93 VAL A C 1
ATOM 680 O O . VAL A 1 93 ? -14.896 17.380 6.097 1.00 95.38 93 VAL A O 1
ATOM 683 N N . GLU A 1 94 ? -14.083 19.350 6.788 1.00 95.19 94 GLU A N 1
ATOM 684 C CA . GLU A 1 94 ? -13.803 19.841 5.437 1.00 95.19 94 GLU A CA 1
ATOM 685 C C . GLU A 1 94 ? -12.658 19.064 4.763 1.00 95.19 94 GLU A C 1
ATOM 687 O O . GLU A 1 94 ? -12.783 18.630 3.613 1.00 95.19 94 GLU A O 1
ATOM 692 N N . GLU A 1 95 ? -11.554 18.839 5.485 1.00 94.62 95 GLU A N 1
ATOM 693 C CA . GLU A 1 95 ? -10.411 18.069 4.980 1.00 94.62 95 GLU A CA 1
ATOM 694 C C . GLU A 1 95 ? -10.783 16.599 4.754 1.00 94.62 95 GLU A C 1
ATOM 696 O O . GLU A 1 95 ? -10.412 16.019 3.731 1.00 94.62 95 GLU A O 1
ATOM 701 N N . LEU A 1 96 ? -11.578 16.013 5.653 1.00 96.75 96 LEU A N 1
ATOM 702 C CA . LEU A 1 96 ? -12.135 14.674 5.498 1.00 96.75 96 LEU A CA 1
ATOM 703 C C . LEU A 1 96 ? -13.014 14.589 4.248 1.00 96.75 96 LEU A C 1
ATOM 705 O O . LEU A 1 96 ? -12.894 13.629 3.495 1.00 96.75 96 LEU A O 1
ATOM 709 N N . GLY A 1 97 ? -13.843 15.598 3.969 1.00 97.75 97 GLY A N 1
ATOM 710 C CA . GLY A 1 97 ? -14.633 15.647 2.738 1.00 97.75 97 GLY A CA 1
ATOM 711 C C . GLY A 1 97 ? -13.770 15.615 1.474 1.00 97.75 97 GLY A C 1
ATOM 712 O O . GLY A 1 97 ? -14.053 14.838 0.560 1.00 97.75 97 GLY A O 1
ATOM 713 N N . ARG A 1 98 ? -12.677 16.391 1.438 1.00 97.12 98 ARG A N 1
ATOM 714 C CA . ARG A 1 98 ? -11.697 16.335 0.335 1.00 97.12 98 ARG A CA 1
ATOM 715 C C . ARG A 1 98 ? -11.038 14.961 0.223 1.00 97.12 98 ARG A C 1
ATOM 717 O O . ARG A 1 98 ? -10.871 14.463 -0.887 1.00 97.12 98 ARG A O 1
ATOM 724 N N . MET A 1 99 ? -10.688 14.345 1.353 1.00 97.56 99 MET A N 1
ATOM 725 C CA . MET A 1 99 ? -10.123 12.995 1.380 1.00 97.56 99 MET A CA 1
ATOM 726 C C . MET A 1 99 ? -11.109 11.972 0.809 1.00 97.56 99 MET A C 1
ATOM 728 O O . MET A 1 99 ? -10.754 11.242 -0.105 1.00 97.56 99 MET A O 1
ATOM 732 N N . LEU A 1 100 ? -12.359 11.942 1.274 1.00 98.12 100 LEU A N 1
ATOM 733 C CA . LEU A 1 100 ? -13.367 10.993 0.783 1.00 98.12 100 LEU A CA 1
ATOM 734 C C . LEU A 1 100 ? -13.627 11.153 -0.720 1.00 98.12 100 LEU A C 1
ATOM 736 O O . LEU A 1 100 ? -13.755 10.158 -1.432 1.00 98.12 100 LEU A O 1
ATOM 740 N N . GLN A 1 101 ? -13.640 12.390 -1.223 1.00 97.88 101 GLN A N 1
ATOM 741 C CA . GLN A 1 101 ? -13.737 12.652 -2.659 1.00 97.88 101 GLN A CA 1
ATOM 742 C C . GLN A 1 101 ? -12.514 12.118 -3.422 1.00 97.88 101 GLN A C 1
ATOM 744 O O . GLN A 1 101 ? -12.676 11.482 -4.463 1.00 97.88 101 GLN A O 1
ATOM 749 N N . PHE A 1 102 ? -11.304 12.335 -2.897 1.00 97.88 102 PHE A N 1
ATOM 750 C CA . PHE A 1 102 ? -10.071 11.791 -3.466 1.00 97.88 102 PHE A CA 1
ATOM 751 C C . PHE A 1 102 ? -10.076 10.256 -3.488 1.00 97.88 102 PHE A C 1
ATOM 753 O O . PHE A 1 102 ? -9.739 9.664 -4.513 1.00 97.88 102 PHE A O 1
ATOM 760 N N . LEU A 1 103 ? -10.476 9.606 -2.391 1.00 97.88 103 LEU A N 1
ATOM 761 C CA . LEU A 1 103 ? -10.534 8.146 -2.293 1.00 97.88 103 LEU A CA 1
ATOM 762 C C . LEU A 1 103 ? -11.5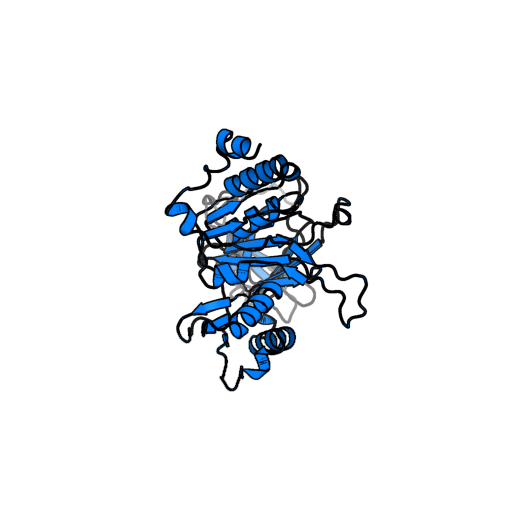48 7.581 -3.290 1.00 97.88 103 LEU A C 1
ATOM 764 O O . LEU A 1 103 ? -11.197 6.703 -4.069 1.00 97.88 103 LEU A O 1
ATOM 768 N N . ARG A 1 104 ? -12.754 8.160 -3.360 1.00 97.00 104 ARG A N 1
ATOM 769 C CA . ARG A 1 104 ? -13.783 7.770 -4.337 1.00 97.00 104 ARG A CA 1
ATOM 770 C C . ARG A 1 104 ? -13.306 7.901 -5.782 1.00 97.00 104 ARG A C 1
ATOM 772 O O . ARG A 1 104 ? -13.556 7.012 -6.584 1.00 97.00 104 ARG A O 1
ATOM 779 N N . ALA A 1 105 ? -12.606 8.983 -6.122 1.00 97.06 105 ALA A N 1
ATOM 780 C CA . ALA A 1 105 ? -12.080 9.194 -7.473 1.00 97.06 105 ALA A CA 1
ATOM 781 C C . ALA A 1 105 ? -10.989 8.181 -7.876 1.00 97.06 105 ALA A C 1
ATOM 783 O O . ALA A 1 105 ? -10.648 8.071 -9.055 1.00 97.06 105 ALA A O 1
ATOM 784 N N . ASN A 1 106 ? -10.418 7.461 -6.907 1.00 96.75 106 ASN A N 1
ATOM 785 C CA . ASN A 1 106 ? -9.374 6.460 -7.121 1.00 96.75 106 ASN A CA 1
ATOM 786 C C . ASN A 1 106 ? -9.804 5.047 -6.698 1.00 96.75 106 ASN A C 1
ATOM 788 O O . ASN A 1 106 ? -8.974 4.127 -6.704 1.00 96.75 106 ASN A O 1
ATOM 792 N N . ASP A 1 107 ? -11.081 4.873 -6.362 1.00 95.94 107 ASP A N 1
ATOM 793 C CA . ASP A 1 107 ? -11.652 3.589 -5.997 1.00 95.94 107 ASP A CA 1
ATOM 794 C C . ASP A 1 107 ? -11.680 2.658 -7.210 1.00 95.94 107 ASP A C 1
ATOM 796 O O . ASP A 1 107 ? -11.987 3.059 -8.336 1.00 95.94 107 ASP A O 1
ATOM 800 N N . GLN A 1 108 ? -11.265 1.420 -6.988 1.00 93.38 108 GLN A N 1
ATOM 801 C CA . GLN A 1 108 ? -11.182 0.386 -8.009 1.00 93.38 108 GLN A CA 1
ATOM 802 C C . GLN A 1 108 ? -11.439 -0.971 -7.355 1.00 93.38 108 GLN A C 1
ATOM 804 O O . GLN A 1 108 ? -11.185 -1.117 -6.158 1.00 93.38 108 GLN A O 1
ATOM 809 N N . PRO A 1 109 ? -11.862 -1.985 -8.134 1.00 92.88 109 PRO A N 1
ATOM 810 C CA . PRO A 1 109 ? -12.045 -3.332 -7.614 1.00 92.88 109 PRO A CA 1
ATOM 811 C C . PRO A 1 109 ? -10.822 -3.802 -6.809 1.00 92.88 109 PRO A C 1
ATOM 813 O O . PRO A 1 109 ? -9.689 -3.654 -7.288 1.00 92.88 109 PRO A O 1
ATOM 816 N N . PRO A 1 110 ? -11.027 -4.344 -5.595 1.00 91.69 110 PRO A N 1
ATOM 817 C CA . PRO A 1 110 ? -9.930 -4.708 -4.716 1.00 91.69 110 PRO A CA 1
ATOM 818 C C . PRO A 1 110 ? -9.095 -5.827 -5.339 1.00 91.69 110 PRO A C 1
ATOM 820 O O . PRO A 1 110 ? -9.617 -6.849 -5.784 1.00 91.69 110 PRO A O 1
ATOM 823 N N . LEU A 1 111 ? -7.778 -5.632 -5.344 1.00 94.88 111 LEU A N 1
ATOM 824 C CA . LEU A 1 111 ? -6.815 -6.644 -5.765 1.00 94.88 111 LEU A CA 1
ATOM 825 C C . LEU A 1 111 ? -6.356 -7.478 -4.557 1.00 94.88 111 LEU A C 1
ATOM 827 O O . LEU A 1 111 ? -6.313 -6.963 -3.432 1.00 94.88 111 LEU A O 1
ATOM 831 N N . PRO A 1 112 ? -5.950 -8.745 -4.763 1.00 94.44 112 PRO A N 1
ATOM 832 C CA . PRO A 1 112 ? -5.376 -9.561 -3.700 1.00 94.44 112 PRO A CA 1
ATOM 833 C C . PRO A 1 112 ? -4.163 -8.885 -3.053 1.00 94.44 112 PRO A C 1
ATOM 835 O O . PRO A 1 112 ? -3.318 -8.299 -3.730 1.00 94.44 112 PRO A O 1
ATOM 838 N N . ALA A 1 113 ? -4.048 -8.986 -1.727 1.00 94.62 113 ALA A N 1
ATOM 839 C CA . ALA A 1 113 ? -2.871 -8.492 -1.022 1.00 94.62 113 ALA A CA 1
ATOM 840 C C . ALA A 1 113 ? -1.635 -9.315 -1.408 1.00 94.62 113 ALA A C 1
ATOM 842 O O . ALA A 1 113 ? -1.605 -10.541 -1.231 1.00 94.62 113 ALA A O 1
ATOM 843 N N . MET A 1 114 ? -0.602 -8.629 -1.894 1.00 96.38 114 MET A N 1
ATOM 844 C CA . MET A 1 114 ? 0.689 -9.243 -2.166 1.00 96.38 114 MET A CA 1
ATOM 845 C C . MET A 1 114 ? 1.464 -9.371 -0.858 1.00 96.38 114 MET A C 1
ATOM 847 O O . MET A 1 114 ? 1.578 -8.428 -0.075 1.00 96.38 114 MET A O 1
ATOM 851 N N . ALA A 1 115 ? 1.991 -10.563 -0.630 1.00 95.88 115 ALA A N 1
ATOM 852 C CA . ALA A 1 115 ? 2.799 -10.899 0.524 1.00 95.88 115 ALA A CA 1
ATOM 853 C C . ALA A 1 115 ? 3.857 -11.907 0.088 1.00 95.88 115 ALA A C 1
ATOM 855 O O . ALA A 1 115 ? 3.657 -12.649 -0.869 1.00 95.88 115 ALA A O 1
ATOM 856 N N . ASN A 1 116 ? 4.968 -11.932 0.804 1.00 93.88 116 ASN A N 1
ATOM 857 C CA . ASN A 1 116 ? 6.021 -12.938 0.668 1.00 93.88 116 ASN A CA 1
ATOM 858 C C . ASN A 1 116 ? 6.339 -13.604 2.019 1.00 93.88 116 ASN A C 1
ATOM 860 O O . ASN A 1 116 ? 7.208 -14.468 2.095 1.00 93.88 116 ASN A O 1
ATOM 864 N N . ILE A 1 117 ? 5.617 -13.211 3.073 1.00 96.81 117 ILE A N 1
ATOM 865 C CA . ILE A 1 117 ? 5.700 -13.774 4.416 1.00 96.81 117 ILE A CA 1
ATOM 866 C C . ILE A 1 117 ? 4.334 -14.367 4.783 1.00 96.81 117 ILE A C 1
ATOM 868 O O . ILE A 1 117 ? 3.322 -13.665 4.790 1.00 96.81 117 ILE A O 1
ATOM 872 N N . ALA A 1 118 ? 4.306 -15.649 5.122 1.00 96.12 118 ALA A N 1
ATOM 873 C CA . ALA A 1 118 ? 3.164 -16.329 5.715 1.00 96.12 118 ALA A CA 1
ATOM 874 C C . ALA A 1 118 ? 3.266 -16.234 7.242 1.00 96.12 118 ALA A C 1
ATOM 876 O O . ALA A 1 118 ? 4.291 -16.621 7.803 1.00 96.12 118 ALA A O 1
ATOM 877 N N . ILE A 1 119 ? 2.228 -15.751 7.924 1.00 96.00 119 ILE A N 1
ATOM 878 C CA . ILE A 1 119 ? 2.142 -15.794 9.389 1.00 96.00 119 ILE A CA 1
ATOM 879 C C . ILE A 1 119 ? 1.119 -16.847 9.791 1.00 96.00 119 ILE A C 1
ATOM 881 O O . ILE A 1 119 ? -0.066 -16.693 9.496 1.00 96.00 119 ILE A O 1
ATOM 885 N N . VAL A 1 120 ? 1.567 -17.878 10.507 1.00 95.00 120 VAL A N 1
ATOM 886 C CA . VAL A 1 120 ? 0.670 -18.819 11.187 1.00 95.00 120 VAL A CA 1
ATOM 887 C C . VAL A 1 120 ? 0.269 -18.190 12.518 1.00 95.00 120 VAL A C 1
ATOM 889 O O . VAL A 1 120 ? 1.058 -18.153 13.464 1.00 95.00 120 VAL A O 1
ATOM 892 N N . ASP A 1 121 ? -0.933 -17.620 12.560 1.00 92.81 121 ASP A N 1
ATOM 893 C CA . ASP A 1 121 ? -1.417 -16.825 13.691 1.00 92.81 121 ASP A CA 1
ATOM 894 C C . ASP A 1 121 ? -2.020 -17.708 14.792 1.00 92.81 121 ASP A C 1
ATOM 896 O O . ASP A 1 121 ? -3.060 -18.336 14.602 1.00 92.81 121 ASP A O 1
ATOM 900 N N . ASP A 1 122 ? -1.388 -17.711 15.969 1.00 91.75 122 ASP A N 1
ATOM 901 C CA . ASP A 1 122 ? -1.858 -18.423 17.165 1.00 91.75 122 ASP A CA 1
ATOM 902 C C . ASP A 1 122 ? -2.878 -17.620 17.993 1.00 91.75 122 ASP A C 1
ATOM 904 O O . ASP A 1 122 ? -3.226 -18.016 19.104 1.00 91.75 122 ASP A O 1
ATOM 908 N N . ARG A 1 123 ? -3.352 -16.482 17.464 1.00 92.69 123 ARG A N 1
ATOM 909 C CA . ARG A 1 123 ? -4.311 -15.562 18.096 1.00 92.69 123 ARG A CA 1
ATOM 910 C C . ARG A 1 123 ? -3.830 -14.931 19.409 1.00 92.69 123 ARG A C 1
ATOM 912 O O . ARG A 1 123 ? -4.597 -14.202 20.030 1.00 92.69 123 ARG A O 1
ATOM 919 N N . SER A 1 124 ? -2.564 -15.109 19.789 1.00 93.12 124 SER A N 1
ATOM 920 C CA . SER A 1 124 ? -2.006 -14.532 21.017 1.00 93.12 124 SER A CA 1
ATOM 921 C C . SER A 1 124 ? -1.769 -13.019 20.920 1.00 93.12 124 SER A C 1
ATOM 923 O O . SER A 1 124 ? -1.644 -12.454 19.824 1.00 93.12 124 SER A O 1
ATOM 925 N N . ASP A 1 125 ? -1.649 -12.368 22.080 1.00 92.75 125 ASP A N 1
ATOM 926 C CA . ASP A 1 125 ? -1.218 -10.966 22.196 1.00 92.75 125 ASP A CA 1
ATOM 927 C C . ASP A 1 125 ? 0.237 -10.782 21.755 1.00 92.75 125 ASP A C 1
ATOM 929 O O . ASP A 1 125 ? 0.590 -9.789 21.124 1.00 92.75 125 ASP A O 1
ATOM 933 N N . LEU A 1 126 ? 1.079 -11.787 22.003 1.00 92.44 126 LEU A N 1
ATOM 934 C CA . LEU A 1 126 ? 2.464 -11.791 21.541 1.00 92.44 126 LEU A CA 1
ATOM 935 C C . LEU A 1 126 ? 2.539 -11.737 20.008 1.00 92.44 126 LEU A C 1
ATOM 937 O O . LEU A 1 126 ? 3.326 -10.976 19.443 1.00 92.44 126 LEU A O 1
ATOM 941 N N . MET A 1 127 ? 1.680 -12.500 19.325 1.00 93.75 127 MET A N 1
ATOM 942 C CA . MET A 1 127 ? 1.545 -12.407 17.874 1.00 93.75 127 MET A CA 1
ATOM 943 C C . MET A 1 127 ? 0.954 -11.057 17.445 1.00 93.75 127 MET A C 1
ATOM 945 O O . MET A 1 127 ? 1.365 -10.520 16.423 1.00 93.75 127 MET A O 1
ATOM 949 N N . ALA A 1 128 ? 0.043 -10.460 18.219 1.00 94.00 128 ALA A N 1
ATOM 950 C CA . ALA A 1 128 ? -0.481 -9.124 17.922 1.00 94.00 128 ALA A CA 1
ATOM 951 C C . ALA A 1 128 ? 0.641 -8.069 17.854 1.00 94.00 128 ALA A C 1
ATOM 953 O O . ALA A 1 128 ? 0.719 -7.306 16.887 1.00 94.00 128 ALA A O 1
ATOM 954 N N . GLU A 1 129 ? 1.555 -8.078 18.827 1.00 93.06 129 GLU A N 1
ATOM 955 C CA . GLU A 1 129 ? 2.726 -7.193 18.845 1.00 93.06 129 GLU A CA 1
ATOM 956 C C . GLU A 1 129 ? 3.698 -7.484 17.693 1.00 93.06 129 GLU A C 1
ATOM 958 O O . GLU A 1 129 ? 4.224 -6.558 17.065 1.00 93.06 129 GLU A O 1
ATOM 963 N N . ALA A 1 130 ? 3.891 -8.763 17.352 1.00 94.06 130 ALA A N 1
ATOM 964 C CA . ALA A 1 130 ? 4.680 -9.168 16.192 1.00 94.06 130 ALA A CA 1
ATOM 965 C C . ALA A 1 130 ? 4.080 -8.627 14.879 1.00 94.06 130 ALA A C 1
ATOM 967 O O . ALA A 1 130 ? 4.779 -7.999 14.086 1.00 94.06 130 ALA A O 1
ATOM 968 N N . LEU A 1 131 ? 2.778 -8.798 14.653 1.00 96.12 131 LEU A N 1
ATOM 969 C CA . LEU A 1 131 ? 2.097 -8.280 13.462 1.00 96.12 131 LEU A CA 1
ATOM 970 C C . LEU A 1 131 ? 2.186 -6.750 13.379 1.00 96.12 131 LEU A C 1
ATOM 972 O O . LEU A 1 131 ? 2.472 -6.205 12.310 1.00 96.12 131 LEU A O 1
ATOM 976 N N . ASN A 1 132 ? 2.015 -6.062 14.511 1.00 94.75 132 ASN A N 1
ATOM 977 C CA . ASN A 1 132 ? 2.143 -4.610 14.610 1.00 94.75 132 ASN A CA 1
ATOM 978 C C . ASN A 1 132 ? 3.529 -4.127 14.144 1.00 94.75 132 ASN A C 1
ATOM 980 O O . ASN A 1 132 ? 3.635 -3.253 13.276 1.00 94.75 132 ASN A O 1
ATOM 984 N N . ILE A 1 133 ? 4.612 -4.724 14.656 1.00 93.69 133 ILE A N 1
ATOM 985 C CA . ILE A 1 133 ? 5.965 -4.312 14.259 1.00 93.69 133 ILE A CA 1
ATOM 986 C C . ILE A 1 133 ? 6.297 -4.687 12.807 1.00 93.69 133 ILE A C 1
ATOM 988 O O . ILE A 1 133 ? 6.972 -3.908 12.130 1.00 93.69 133 ILE A O 1
ATOM 992 N N . LEU A 1 134 ? 5.801 -5.818 12.290 1.00 96.06 134 LEU A N 1
ATOM 993 C CA . LEU A 1 134 ? 6.000 -6.207 10.888 1.00 96.06 134 LEU A CA 1
ATOM 994 C C . LEU A 1 134 ? 5.326 -5.217 9.928 1.00 96.06 134 LEU A C 1
ATOM 996 O O . LEU A 1 134 ? 5.970 -4.756 8.979 1.00 96.06 134 LEU A O 1
ATOM 1000 N N . THR A 1 135 ? 4.081 -4.819 10.216 1.00 96.06 135 THR A N 1
ATOM 1001 C CA . THR A 1 135 ? 3.354 -3.801 9.441 1.00 96.06 135 THR A CA 1
ATOM 1002 C C . THR A 1 135 ? 4.123 -2.476 9.435 1.00 96.06 135 THR A C 1
ATOM 1004 O O . THR A 1 135 ? 4.362 -1.902 8.375 1.00 96.06 135 THR A O 1
ATOM 1007 N N . ARG A 1 136 ? 4.628 -2.025 10.590 1.00 92.50 136 ARG A N 1
ATOM 1008 C CA . ARG A 1 136 ? 5.405 -0.774 10.703 1.00 92.50 136 ARG A CA 1
ATOM 1009 C C . ARG A 1 136 ? 6.758 -0.804 9.994 1.00 92.50 136 ARG A C 1
ATOM 1011 O O . ARG A 1 136 ? 7.286 0.244 9.631 1.00 92.50 136 ARG A O 1
ATOM 1018 N N . ARG A 1 137 ? 7.350 -1.987 9.818 1.00 93.00 137 ARG A N 1
ATOM 1019 C CA . ARG A 1 137 ? 8.627 -2.174 9.110 1.00 93.00 137 ARG A CA 1
ATOM 1020 C C . ARG A 1 137 ? 8.449 -2.450 7.616 1.00 93.00 137 ARG A C 1
ATOM 1022 O O . ARG A 1 137 ? 9.452 -2.675 6.932 1.00 93.00 137 ARG A O 1
ATOM 1029 N N . ASN A 1 138 ? 7.217 -2.390 7.104 1.00 96.12 138 ASN A N 1
ATOM 1030 C CA . ASN A 1 138 ? 6.889 -2.701 5.713 1.00 96.12 138 ASN A CA 1
ATOM 1031 C C . ASN A 1 138 ? 7.385 -4.099 5.314 1.00 96.12 138 ASN A C 1
ATOM 1033 O O . ASN A 1 138 ? 8.018 -4.286 4.272 1.00 96.12 138 ASN A O 1
ATOM 1037 N N . LEU A 1 139 ? 7.160 -5.075 6.198 1.00 96.62 139 LEU A N 1
ATOM 1038 C CA . LEU A 1 139 ? 7.332 -6.496 5.919 1.00 96.62 139 LEU A CA 1
ATOM 1039 C C . LEU A 1 139 ? 5.953 -7.045 5.552 1.00 96.62 139 LEU A C 1
ATOM 1041 O O . LEU A 1 139 ? 5.099 -7.207 6.417 1.00 96.62 139 LEU A O 1
ATOM 1045 N N . LEU A 1 140 ? 5.709 -7.237 4.255 1.00 97.12 140 LEU A N 1
ATOM 1046 C CA . LEU A 1 140 ? 4.384 -7.569 3.738 1.00 97.12 140 LEU A CA 1
ATOM 1047 C C . LEU A 1 140 ? 4.055 -9.044 3.961 1.00 97.12 140 LEU A C 1
ATOM 1049 O O . LEU A 1 140 ? 4.668 -9.937 3.374 1.00 97.12 140 LEU A O 1
ATOM 1053 N N . TYR A 1 141 ? 3.053 -9.279 4.801 1.00 96.75 141 TYR A N 1
ATOM 1054 C CA . TYR A 1 141 ? 2.650 -10.610 5.215 1.00 96.75 141 TYR A CA 1
ATOM 1055 C C . TYR A 1 141 ? 1.176 -10.907 4.942 1.00 96.75 141 TYR A C 1
ATOM 1057 O O . TYR A 1 141 ? 0.342 -10.009 4.785 1.00 96.75 141 TYR A O 1
ATOM 1065 N N . ARG A 1 142 ? 0.863 -12.202 4.956 1.00 95.00 142 ARG A N 1
ATOM 1066 C CA . ARG A 1 142 ? -0.491 -12.749 4.942 1.00 95.00 142 ARG A CA 1
ATOM 1067 C C . ARG A 1 142 ? -0.671 -13.670 6.141 1.00 95.00 142 ARG A C 1
ATOM 1069 O O . ARG A 1 142 ? 0.180 -14.518 6.398 1.00 95.00 142 ARG A O 1
ATOM 1076 N N . VAL A 1 143 ? -1.773 -13.499 6.864 1.00 94.06 143 VAL A N 1
ATOM 1077 C CA . VAL A 1 143 ? -2.166 -14.433 7.923 1.00 94.06 143 VAL A CA 1
ATOM 1078 C C . VAL A 1 143 ? -2.770 -15.673 7.272 1.00 94.06 143 VAL A C 1
ATOM 1080 O O . VAL A 1 143 ? -3.667 -15.561 6.437 1.00 94.06 143 VAL A O 1
ATOM 1083 N N . VAL A 1 144 ? -2.252 -16.842 7.631 1.00 92.75 144 VAL A N 1
ATOM 1084 C CA . VAL A 1 144 ? -2.628 -18.143 7.071 1.00 92.75 144 VAL A CA 1
ATOM 1085 C C . VAL A 1 144 ? -2.887 -19.142 8.198 1.00 92.75 144 VAL A C 1
ATOM 1087 O O . VAL A 1 144 ? -2.374 -18.994 9.306 1.00 92.75 144 VAL A O 1
ATOM 1090 N N . SER A 1 145 ? -3.691 -20.170 7.928 1.00 86.44 145 SER A N 1
ATOM 1091 C CA . SER A 1 145 ? -3.977 -21.245 8.891 1.00 86.44 145 SER A CA 1
ATOM 1092 C C . SER A 1 145 ? -2.885 -22.318 8.941 1.00 86.44 145 SER A C 1
ATOM 1094 O O . SER A 1 145 ? -2.758 -23.020 9.940 1.00 86.44 145 SER A O 1
ATOM 1096 N N . ALA A 1 146 ? -2.093 -22.447 7.877 1.00 84.38 146 ALA A N 1
ATOM 1097 C CA . ALA A 1 146 ? -1.004 -23.407 7.749 1.00 84.38 146 ALA A CA 1
ATOM 1098 C C . ALA A 1 146 ? 0.078 -22.860 6.807 1.00 84.38 146 ALA A C 1
ATOM 1100 O O . ALA A 1 146 ? -0.103 -21.814 6.185 1.00 84.38 146 ALA A O 1
ATOM 1101 N N . ARG A 1 147 ? 1.204 -23.574 6.696 1.00 85.69 147 ARG A N 1
ATOM 1102 C CA . ARG A 1 147 ? 2.296 -23.232 5.773 1.00 85.69 147 ARG A CA 1
ATOM 1103 C C . ARG A 1 147 ? 1.767 -23.049 4.346 1.00 85.69 147 ARG A C 1
ATOM 1105 O O . ARG A 1 147 ? 1.107 -23.938 3.818 1.00 85.69 147 ARG A O 1
ATOM 1112 N N . ASP A 1 148 ? 2.141 -21.935 3.723 1.00 84.25 148 ASP A N 1
ATOM 1113 C CA . ASP A 1 148 ? 1.842 -21.616 2.325 1.00 84.25 148 ASP A CA 1
ATOM 1114 C C . ASP A 1 148 ? 3.147 -21.675 1.505 1.00 84.25 148 ASP A C 1
ATOM 1116 O O . ASP A 1 148 ? 4.001 -20.799 1.669 1.00 84.25 148 ASP A O 1
ATOM 1120 N N . PRO A 1 149 ? 3.353 -22.705 0.659 1.00 81.62 149 PRO A N 1
ATOM 1121 C CA . PRO A 1 149 ? 4.560 -22.841 -0.157 1.00 81.62 149 PRO A CA 1
ATOM 1122 C C . PRO A 1 149 ? 4.746 -21.727 -1.194 1.00 81.62 149 PRO A C 1
ATOM 1124 O O . PRO A 1 149 ? 5.861 -21.548 -1.676 1.00 81.62 149 PRO A O 1
ATOM 1127 N N . ALA A 1 150 ? 3.687 -20.987 -1.544 1.00 83.81 150 ALA A N 1
ATOM 1128 C CA . ALA A 1 150 ? 3.774 -19.871 -2.484 1.00 83.81 150 ALA A CA 1
ATOM 1129 C C . ALA A 1 150 ? 4.411 -18.617 -1.856 1.00 83.81 150 ALA A C 1
ATOM 1131 O O . ALA A 1 150 ? 4.732 -17.663 -2.566 1.00 83.81 150 ALA A O 1
ATOM 1132 N N . LEU A 1 151 ? 4.592 -18.599 -0.531 1.00 86.88 151 LEU A N 1
ATOM 1133 C CA . LEU A 1 151 ? 5.215 -17.504 0.204 1.00 86.88 151 LEU A CA 1
ATOM 1134 C C . LEU A 1 151 ? 6.657 -17.871 0.578 1.00 86.88 151 LEU A C 1
ATOM 1136 O O . LEU A 1 151 ? 6.933 -18.959 1.078 1.00 86.88 151 LEU A O 1
ATOM 1140 N N . GLY A 1 152 ? 7.586 -16.937 0.358 1.00 85.00 152 GLY A N 1
ATOM 1141 C CA . GLY A 1 152 ? 9.027 -17.173 0.514 1.00 85.00 152 GLY A CA 1
ATOM 1142 C C . GLY A 1 152 ? 9.491 -17.445 1.950 1.00 85.00 152 GLY A C 1
ATOM 1143 O O . GLY A 1 152 ? 10.548 -18.039 2.146 1.00 85.00 152 GLY A O 1
ATOM 1144 N N . LEU A 1 153 ? 8.716 -17.043 2.962 1.00 94.62 153 LEU A N 1
ATOM 1145 C CA . LEU A 1 153 ? 9.023 -17.288 4.372 1.00 94.62 153 LEU A CA 1
ATOM 1146 C C . LEU A 1 153 ? 7.754 -17.616 5.159 1.00 94.62 153 LEU A C 1
ATOM 1148 O O . LEU A 1 153 ? 6.776 -16.883 5.080 1.00 94.62 153 LEU A O 1
ATOM 1152 N N . THR A 1 154 ? 7.786 -18.665 5.981 1.00 95.75 154 THR A N 1
ATOM 1153 C CA . THR A 1 154 ? 6.737 -18.939 6.978 1.00 95.75 154 THR A CA 1
ATOM 1154 C C . THR A 1 154 ? 7.235 -18.580 8.372 1.00 95.75 154 THR A C 1
ATOM 1156 O O . THR A 1 154 ? 8.301 -19.026 8.788 1.00 95.75 154 THR A O 1
ATOM 1159 N N . VAL A 1 155 ? 6.448 -17.797 9.103 1.00 95.12 155 VAL A N 1
ATOM 1160 C CA . VAL A 1 155 ? 6.699 -17.392 10.486 1.00 95.12 155 VAL A CA 1
ATOM 1161 C C . VAL A 1 155 ? 5.638 -18.025 11.374 1.00 95.12 155 VAL A C 1
ATOM 1163 O O . VAL A 1 155 ? 4.441 -17.788 11.209 1.00 95.12 155 VAL A O 1
ATOM 1166 N N . GLN A 1 156 ? 6.090 -18.816 12.341 1.00 94.75 156 GLN A N 1
ATOM 1167 C CA . GLN A 1 156 ? 5.239 -19.469 13.328 1.00 94.75 156 GLN A CA 1
ATOM 1168 C C . GLN A 1 156 ? 5.945 -19.457 14.681 1.00 94.75 156 GLN A C 1
ATOM 1170 O O . GLN A 1 156 ? 7.062 -19.965 14.807 1.00 94.75 156 GLN A O 1
ATOM 1175 N N . LEU A 1 157 ? 5.295 -18.881 15.695 1.00 93.62 157 LEU A N 1
ATOM 1176 C CA . LEU A 1 157 ? 5.863 -18.806 17.039 1.00 93.62 157 LEU A CA 1
ATOM 1177 C C . LEU A 1 157 ? 6.029 -20.201 17.650 1.00 93.62 157 LEU A C 1
ATOM 1179 O O . LEU A 1 157 ? 5.147 -21.051 17.548 1.00 93.62 157 LEU A O 1
ATOM 1183 N N . GLY A 1 158 ? 7.160 -20.413 18.322 1.00 91.38 158 GLY A N 1
ATOM 1184 C CA . GLY A 1 158 ? 7.518 -21.694 18.938 1.00 91.38 158 GLY A CA 1
ATOM 1185 C C . GLY A 1 158 ? 8.285 -22.646 18.018 1.00 91.38 158 GLY A C 1
ATOM 1186 O O . GLY A 1 158 ? 8.656 -23.728 18.458 1.00 91.38 158 GLY A O 1
ATOM 1187 N N . THR A 1 159 ? 8.563 -22.251 16.774 1.00 92.56 159 THR A N 1
ATOM 1188 C CA . THR A 1 159 ? 9.469 -22.999 15.889 1.00 92.56 159 THR A CA 1
ATOM 1189 C C . THR A 1 159 ? 10.937 -22.690 16.212 1.00 92.56 159 THR A C 1
ATOM 1191 O O . THR A 1 159 ? 11.212 -21.645 16.807 1.00 92.56 159 THR A O 1
ATOM 1194 N N . PRO A 1 160 ? 11.903 -23.537 15.800 1.00 92.44 160 PRO A N 1
ATOM 1195 C CA . PRO A 1 160 ? 13.331 -23.256 15.994 1.00 92.44 160 PRO A CA 1
ATOM 1196 C C . PRO A 1 160 ? 13.771 -21.912 15.400 1.00 92.44 160 PRO A C 1
ATOM 1198 O O . PRO A 1 160 ? 14.585 -21.200 15.985 1.00 92.44 160 PRO A O 1
ATOM 1201 N N . ASP A 1 161 ? 13.187 -21.537 14.260 1.00 90.06 161 ASP A N 1
ATOM 1202 C CA . ASP A 1 161 ? 13.491 -20.277 13.589 1.00 90.06 161 ASP A CA 1
ATOM 1203 C C . ASP A 1 161 ? 12.860 -19.065 14.285 1.00 90.06 161 ASP A C 1
ATOM 1205 O O . ASP A 1 161 ? 13.467 -17.989 14.299 1.00 90.06 161 ASP A O 1
ATOM 1209 N N . PHE A 1 162 ? 11.689 -19.242 14.908 1.00 93.69 162 PHE A N 1
ATOM 1210 C CA . PHE A 1 162 ? 10.928 -18.197 15.597 1.00 93.69 162 PHE A CA 1
ATOM 1211 C C . PHE A 1 162 ? 10.459 -18.670 16.984 1.00 93.69 162 PHE A C 1
ATOM 1213 O O . PHE A 1 162 ? 9.260 -18.881 17.204 1.00 93.69 162 PHE A O 1
ATOM 1220 N N . PRO A 1 163 ? 11.377 -18.844 17.951 1.00 92.25 163 PRO A N 1
ATOM 1221 C CA . PRO A 1 163 ? 11.004 -19.287 19.287 1.00 92.25 163 PRO A CA 1
ATOM 1222 C C . PRO A 1 163 ? 10.192 -18.192 19.997 1.00 92.25 163 PRO A C 1
ATOM 1224 O O . PRO A 1 163 ? 10.349 -17.005 19.712 1.00 92.25 163 PRO A O 1
ATOM 1227 N N . ARG A 1 164 ? 9.302 -18.568 20.928 1.00 90.69 164 ARG A N 1
ATOM 1228 C CA . ARG A 1 164 ? 8.373 -17.610 21.570 1.00 90.69 164 ARG A CA 1
ATOM 1229 C C . ARG A 1 164 ? 9.098 -16.449 22.258 1.00 90.69 164 ARG A C 1
ATOM 1231 O O . ARG A 1 164 ? 8.653 -15.311 22.166 1.00 90.69 164 ARG A O 1
ATOM 1238 N N . ASN A 1 165 ? 10.241 -16.714 22.886 1.00 88.69 165 ASN A N 1
ATOM 1239 C CA . ASN A 1 165 ? 11.062 -15.681 23.519 1.00 88.69 165 ASN A CA 1
ATOM 1240 C C . ASN A 1 165 ? 11.618 -14.649 22.519 1.00 88.69 165 ASN A C 1
ATOM 1242 O O . ASN A 1 165 ? 11.804 -13.499 22.897 1.00 88.69 165 ASN A O 1
ATOM 1246 N N . ALA A 1 166 ? 11.822 -15.005 21.245 1.00 83.50 166 ALA A N 1
ATOM 1247 C CA . ALA A 1 166 ? 12.279 -14.057 20.227 1.00 83.50 166 ALA A CA 1
ATOM 1248 C C . ALA A 1 166 ? 11.225 -12.992 19.887 1.00 83.50 166 ALA A C 1
ATOM 1250 O O . ALA A 1 166 ? 11.585 -11.930 19.391 1.00 83.50 166 ALA A O 1
ATOM 1251 N N . ALA A 1 167 ? 9.940 -13.251 20.153 1.00 85.44 167 ALA A N 1
ATOM 1252 C CA . ALA A 1 167 ? 8.872 -12.268 19.978 1.00 85.44 167 ALA A CA 1
ATOM 1253 C C . ALA A 1 167 ? 8.712 -11.325 21.186 1.00 85.44 167 ALA A C 1
ATOM 1255 O O . ALA A 1 167 ? 7.982 -10.343 21.088 1.00 85.44 167 ALA A O 1
ATOM 1256 N N . ALA A 1 168 ? 9.414 -11.576 22.302 1.00 86.44 168 ALA A N 1
ATOM 1257 C CA . ALA A 1 168 ? 9.365 -10.709 23.483 1.00 86.44 168 ALA A CA 1
ATOM 1258 C C . ALA A 1 168 ? 9.943 -9.309 23.212 1.00 86.44 168 ALA A C 1
ATOM 1260 O O . ALA A 1 168 ? 9.516 -8.336 23.828 1.00 86.44 168 ALA A O 1
ATOM 1261 N N . ASN A 1 169 ? 10.882 -9.195 22.264 1.00 87.50 169 ASN A N 1
ATOM 1262 C CA . ASN A 1 169 ? 11.349 -7.920 21.732 1.00 87.50 169 ASN A CA 1
ATOM 1263 C C . ASN A 1 169 ? 10.878 -7.762 20.272 1.00 87.50 169 ASN A C 1
ATOM 1265 O O . ASN A 1 169 ? 11.484 -8.344 19.366 1.00 87.50 169 ASN A O 1
ATOM 1269 N N . PRO A 1 170 ? 9.845 -6.939 20.002 1.00 86.19 170 PRO A N 1
ATOM 1270 C CA . PRO A 1 170 ? 9.305 -6.775 18.653 1.00 86.19 170 PRO A CA 1
ATOM 1271 C C . PRO A 1 170 ? 10.345 -6.311 17.618 1.00 86.19 170 PRO A C 1
ATOM 1273 O O . PRO A 1 170 ? 10.304 -6.726 16.460 1.00 86.19 170 PRO A O 1
ATOM 1276 N N . ASN A 1 171 ? 11.314 -5.471 18.005 1.00 86.62 171 ASN A N 1
ATOM 1277 C CA . ASN A 1 171 ? 12.334 -4.997 17.064 1.00 86.62 171 ASN A CA 1
ATOM 1278 C C . ASN A 1 171 ? 13.299 -6.114 16.652 1.00 86.62 171 ASN A C 1
ATOM 1280 O O . ASN A 1 171 ? 13.619 -6.230 15.468 1.00 86.62 171 ASN A O 1
ATOM 1284 N N . GLU A 1 172 ? 13.731 -6.946 17.602 1.00 89.12 172 GLU A N 1
ATOM 1285 C CA . GLU A 1 172 ? 14.561 -8.120 17.309 1.00 89.12 172 GLU A CA 1
ATOM 1286 C C . GLU A 1 172 ? 13.793 -9.153 16.489 1.00 89.12 172 GLU A C 1
ATOM 1288 O O . GLU A 1 172 ? 14.343 -9.717 15.542 1.00 89.12 172 GLU A O 1
ATOM 1293 N N . PHE A 1 173 ? 12.507 -9.349 16.785 1.00 92.94 173 PHE A N 1
ATOM 1294 C CA . PHE A 1 173 ? 11.645 -10.226 16.003 1.00 92.94 173 PHE A CA 1
ATOM 1295 C C . PHE A 1 173 ? 11.564 -9.782 14.538 1.00 92.94 173 PHE A C 1
ATOM 1297 O O . PHE A 1 173 ? 11.810 -10.576 13.629 1.00 92.94 173 PHE A O 1
ATOM 1304 N N . ALA A 1 174 ? 11.296 -8.497 14.287 1.00 92.69 174 ALA A N 1
ATOM 1305 C CA . ALA A 1 174 ? 11.259 -7.955 12.931 1.00 92.69 174 ALA A CA 1
ATOM 1306 C C . ALA A 1 174 ? 12.627 -8.042 12.229 1.00 92.69 174 ALA A C 1
ATOM 1308 O O . ALA A 1 174 ? 12.688 -8.351 11.037 1.00 92.69 174 ALA A O 1
ATOM 1309 N N . ALA A 1 175 ? 13.728 -7.808 12.953 1.00 92.56 175 ALA A N 1
ATOM 1310 C CA . ALA A 1 175 ? 15.081 -7.966 12.421 1.00 92.56 175 ALA A CA 1
ATOM 1311 C C . ALA A 1 175 ? 15.374 -9.422 12.028 1.00 92.56 175 ALA A C 1
ATOM 1313 O O . ALA A 1 175 ? 15.931 -9.668 10.959 1.00 92.56 175 ALA A O 1
ATOM 1314 N N . ARG A 1 176 ? 14.930 -10.388 12.837 1.00 95.25 176 ARG A N 1
ATOM 1315 C CA . ARG A 1 176 ? 15.037 -11.825 12.556 1.00 95.25 176 ARG A CA 1
ATOM 1316 C C . ARG A 1 176 ? 14.227 -12.232 11.327 1.00 95.25 176 ARG A C 1
ATOM 1318 O O . ARG A 1 176 ? 14.761 -12.923 10.463 1.00 95.25 176 ARG A O 1
ATOM 1325 N N . VAL A 1 177 ? 12.975 -11.780 11.213 1.00 96.25 177 VAL A N 1
ATOM 1326 C CA . VAL A 1 177 ? 12.140 -12.019 10.020 1.00 96.25 177 VAL A CA 1
ATOM 1327 C C . VAL A 1 177 ? 12.816 -11.444 8.773 1.00 96.25 177 VAL A C 1
ATOM 1329 O O . VAL A 1 177 ? 12.928 -12.137 7.765 1.00 96.25 177 VAL A O 1
ATOM 1332 N N . ARG A 1 178 ? 13.342 -10.215 8.851 1.00 94.88 178 ARG A N 1
ATOM 1333 C CA . ARG A 1 178 ? 14.100 -9.587 7.758 1.00 94.88 178 ARG A CA 1
ATOM 1334 C C . ARG A 1 178 ? 15.347 -10.389 7.381 1.00 94.88 178 ARG A C 1
ATOM 1336 O O . ARG A 1 178 ? 15.580 -10.590 6.196 1.00 94.88 178 ARG A O 1
ATOM 1343 N N . ALA A 1 179 ? 16.125 -10.849 8.360 1.00 95.12 179 ALA A N 1
ATOM 1344 C CA . ALA A 1 179 ? 17.336 -11.630 8.118 1.00 95.12 179 ALA A CA 1
ATOM 1345 C C . ALA A 1 179 ? 17.032 -12.968 7.427 1.00 95.12 179 ALA A C 1
ATOM 1347 O O . ALA A 1 179 ? 17.757 -13.366 6.523 1.00 95.12 179 ALA A O 1
ATOM 1348 N N . LYS A 1 180 ? 15.938 -13.634 7.818 1.00 95.38 180 LYS A N 1
ATOM 1349 C CA . LYS A 1 180 ? 15.485 -14.888 7.199 1.00 95.38 180 LYS A CA 1
ATOM 1350 C C . LYS A 1 180 ? 14.924 -14.693 5.791 1.00 95.38 180 LYS A C 1
ATOM 1352 O O . LYS A 1 180 ? 15.163 -15.532 4.934 1.00 95.38 180 LYS A O 1
ATOM 1357 N N . LEU A 1 181 ? 14.183 -13.610 5.555 1.00 95.06 181 LEU A N 1
ATOM 1358 C CA . LEU A 1 181 ? 13.641 -13.298 4.232 1.00 95.06 181 LEU A CA 1
ATOM 1359 C C . LEU A 1 181 ? 14.745 -12.860 3.255 1.00 95.06 181 LEU A C 1
ATOM 1361 O O . LEU A 1 181 ? 14.707 -13.222 2.083 1.00 95.06 181 LEU A O 1
ATOM 1365 N N . GLY A 1 182 ? 15.709 -12.075 3.735 1.00 93.69 182 GLY A N 1
ATOM 1366 C CA . GLY A 1 182 ? 16.686 -11.376 2.905 1.00 93.69 182 GLY A CA 1
ATOM 1367 C C . GLY A 1 182 ? 16.130 -10.063 2.347 1.00 93.69 182 GLY A C 1
ATOM 1368 O O . GLY A 1 182 ? 14.946 -9.939 2.032 1.00 93.69 182 GLY A O 1
ATOM 1369 N N . ASP A 1 183 ? 16.990 -9.050 2.230 1.00 89.81 183 ASP A N 1
ATOM 1370 C CA . ASP A 1 183 ? 16.574 -7.718 1.777 1.00 89.81 183 ASP A CA 1
ATOM 1371 C C . ASP A 1 183 ? 16.180 -7.670 0.298 1.00 89.81 183 ASP A C 1
ATOM 1373 O O . ASP A 1 183 ? 15.317 -6.869 -0.074 1.00 89.81 183 ASP A O 1
ATOM 1377 N N . ASP A 1 184 ? 16.770 -8.521 -0.538 1.00 90.44 184 ASP A N 1
ATOM 1378 C CA . ASP A 1 184 ? 16.478 -8.535 -1.971 1.00 90.44 184 ASP A CA 1
ATOM 1379 C C . ASP A 1 184 ? 15.100 -9.112 -2.272 1.00 90.44 184 ASP A C 1
ATOM 1381 O O . ASP A 1 184 ? 14.401 -8.579 -3.135 1.00 90.44 184 ASP A O 1
ATOM 1385 N N . ASN A 1 185 ? 14.668 -10.081 -1.462 1.00 93.38 185 ASN A N 1
ATOM 1386 C CA . ASN A 1 185 ? 13.376 -10.754 -1.572 1.00 93.38 185 ASN A CA 1
ATOM 1387 C C . ASN A 1 185 ? 12.207 -9.922 -1.034 1.00 93.38 185 ASN A C 1
ATOM 1389 O O . ASN A 1 185 ? 11.059 -10.349 -1.137 1.00 93.38 185 ASN A O 1
ATOM 1393 N N . ARG A 1 186 ? 12.451 -8.750 -0.432 1.00 95.12 186 ARG A N 1
ATOM 1394 C CA . ARG A 1 186 ? 11.385 -7.880 0.085 1.00 95.12 186 ARG A CA 1
ATOM 1395 C C . ARG A 1 186 ? 10.571 -7.265 -1.049 1.00 95.12 186 ARG A C 1
ATOM 1397 O O . ARG A 1 186 ? 11.115 -6.514 -1.853 1.00 95.12 186 ARG A O 1
ATOM 1404 N N . LEU A 1 187 ? 9.252 -7.482 -1.010 1.00 96.44 187 LEU A N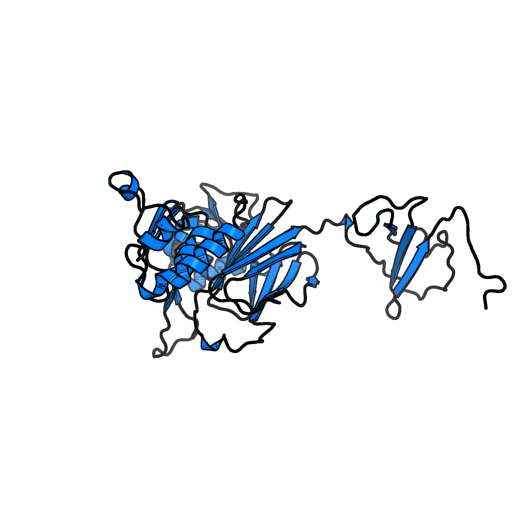 1
ATOM 1405 C CA . LEU A 1 187 ? 8.304 -6.917 -1.976 1.00 96.44 187 LEU A CA 1
ATOM 1406 C C . LEU A 1 187 ? 8.347 -5.389 -2.063 1.00 96.44 187 LEU A C 1
ATOM 1408 O O . LEU A 1 187 ? 8.277 -4.846 -3.159 1.00 96.44 187 LEU A O 1
ATOM 1412 N N . VAL A 1 188 ? 8.453 -4.702 -0.921 1.00 97.31 188 VAL A N 1
ATOM 1413 C CA . VAL A 1 188 ? 8.537 -3.238 -0.854 1.00 97.31 188 VAL A CA 1
ATOM 1414 C C . VAL A 1 188 ? 9.625 -2.828 0.131 1.00 97.31 188 VAL A C 1
ATOM 1416 O O . VAL A 1 188 ? 9.697 -3.330 1.260 1.00 97.31 188 VAL A O 1
ATOM 1419 N N . ARG A 1 189 ? 10.459 -1.876 -0.281 1.00 96.12 189 ARG A N 1
ATOM 1420 C CA . ARG A 1 189 ? 11.416 -1.167 0.572 1.00 96.12 189 ARG A CA 1
ATOM 1421 C C . ARG A 1 189 ? 11.221 0.330 0.379 1.00 96.12 189 ARG A C 1
ATOM 1423 O O . ARG A 1 189 ? 11.167 0.809 -0.748 1.00 96.12 189 ARG A O 1
ATOM 1430 N N . LEU A 1 190 ? 11.115 1.044 1.495 1.00 94.38 190 LEU A N 1
ATOM 1431 C CA . LEU A 1 190 ? 11.031 2.500 1.523 1.00 94.38 190 LEU A CA 1
ATOM 1432 C C . LEU A 1 190 ? 12.326 3.054 2.113 1.00 94.38 190 LEU A C 1
ATOM 1434 O O . LEU A 1 190 ? 12.818 2.531 3.117 1.00 94.38 190 LEU A O 1
ATOM 1438 N N . TYR A 1 191 ? 12.843 4.120 1.515 1.00 91.38 191 TYR A N 1
ATOM 1439 C CA . TYR A 1 191 ? 14.001 4.866 2.000 1.00 91.38 191 TYR A CA 1
ATOM 1440 C C . TYR A 1 191 ? 13.621 6.336 2.197 1.00 91.38 191 TYR A C 1
ATOM 1442 O O . TYR A 1 191 ? 12.695 6.832 1.560 1.00 91.38 191 TYR A O 1
ATOM 1450 N N . GLY A 1 192 ? 14.323 7.029 3.097 1.00 84.69 192 GLY A N 1
ATOM 1451 C CA . GLY A 1 192 ? 14.038 8.435 3.423 1.00 84.69 192 GLY A CA 1
ATOM 1452 C C . GLY A 1 192 ? 12.851 8.641 4.375 1.00 84.69 192 GLY A C 1
ATOM 1453 O O . GLY A 1 192 ? 12.522 9.768 4.733 1.00 84.69 192 GLY A O 1
ATOM 1454 N N . THR A 1 193 ? 12.216 7.563 4.846 1.00 86.69 193 THR A N 1
ATOM 1455 C CA . THR A 1 193 ? 11.060 7.648 5.746 1.00 86.69 193 THR A CA 1
ATOM 1456 C C . THR A 1 193 ? 11.065 6.572 6.825 1.00 86.69 193 THR A C 1
ATOM 1458 O O . THR A 1 193 ? 11.541 5.455 6.628 1.00 86.69 193 THR A O 1
ATOM 1461 N N . SER A 1 194 ? 10.511 6.926 7.984 1.00 84.44 194 SER A N 1
ATOM 1462 C CA . SER A 1 194 ? 10.243 6.017 9.103 1.00 84.44 194 SER A CA 1
ATOM 1463 C C . SER A 1 194 ? 8.787 6.069 9.577 1.00 84.44 194 SER A C 1
ATOM 1465 O O . SER A 1 194 ? 8.438 5.407 10.548 1.00 84.44 194 SER A O 1
ATOM 1467 N N . THR A 1 195 ? 7.946 6.845 8.888 1.00 90.00 195 THR A N 1
ATOM 1468 C CA . THR A 1 195 ? 6.557 7.165 9.263 1.00 90.00 195 THR A CA 1
ATOM 1469 C C . THR A 1 195 ? 5.562 6.815 8.160 1.00 90.00 195 THR A C 1
ATOM 1471 O O . THR A 1 195 ? 4.415 7.254 8.201 1.00 90.00 195 THR A O 1
ATOM 1474 N N . VAL A 1 196 ? 5.997 6.035 7.164 1.00 93.69 196 VAL A N 1
ATOM 1475 C CA . VAL A 1 196 ? 5.168 5.618 6.031 1.00 93.69 196 VAL A CA 1
ATOM 1476 C C . VAL A 1 196 ? 4.997 4.107 6.026 1.00 93.69 196 VAL A C 1
ATOM 1478 O O . VAL A 1 196 ? 5.979 3.361 6.088 1.00 93.69 196 VAL A O 1
ATOM 1481 N N . ILE A 1 197 ? 3.742 3.670 5.927 1.00 96.38 197 ILE A N 1
ATOM 1482 C CA . ILE A 1 197 ? 3.370 2.261 5.787 1.00 96.38 197 ILE A CA 1
ATOM 1483 C C . ILE A 1 197 ? 2.925 2.009 4.349 1.00 96.38 197 ILE A C 1
ATOM 1485 O O . ILE A 1 197 ? 2.102 2.741 3.805 1.00 96.38 197 ILE A O 1
ATOM 1489 N N . ALA A 1 198 ? 3.474 0.966 3.744 1.00 97.81 198 ALA A N 1
ATOM 1490 C CA . ALA A 1 198 ? 3.158 0.509 2.409 1.00 97.81 198 ALA A CA 1
ATOM 1491 C C . ALA A 1 198 ? 2.199 -0.680 2.450 1.00 97.81 198 ALA A C 1
ATOM 1493 O O . ALA A 1 198 ? 2.334 -1.585 3.276 1.00 97.81 198 ALA A O 1
ATOM 1494 N N . ARG A 1 199 ? 1.290 -0.726 1.480 1.00 97.75 199 ARG A N 1
ATOM 1495 C CA . ARG A 1 199 ? 0.525 -1.921 1.126 1.00 97.75 199 ARG A CA 1
ATOM 1496 C C . ARG A 1 199 ? 0.636 -2.137 -0.373 1.00 97.75 199 ARG A C 1
ATOM 1498 O O . ARG A 1 199 ? 0.428 -1.208 -1.145 1.00 97.75 199 ARG A O 1
ATOM 1505 N N . LEU A 1 200 ? 0.949 -3.362 -0.774 1.00 98.19 200 LEU A N 1
ATOM 1506 C CA . LEU A 1 200 ? 0.994 -3.758 -2.175 1.00 98.19 200 LEU A CA 1
ATOM 1507 C C . LEU A 1 200 ? -0.120 -4.770 -2.440 1.00 98.19 200 LEU A C 1
ATOM 1509 O O . LEU A 1 200 ? -0.317 -5.716 -1.675 1.00 98.19 200 LEU A O 1
ATOM 1513 N N . THR A 1 201 ? -0.854 -4.557 -3.521 1.00 97.88 201 THR A N 1
ATOM 1514 C CA . THR A 1 201 ? -1.919 -5.450 -3.987 1.00 97.88 201 THR A CA 1
ATOM 1515 C C . THR A 1 201 ? -1.712 -5.743 -5.468 1.00 97.88 201 THR A C 1
ATOM 1517 O O . THR A 1 201 ? -1.152 -4.903 -6.170 1.00 97.88 201 THR A O 1
ATOM 1520 N N . GLY A 1 202 ? -2.114 -6.916 -5.948 1.00 95.88 202 GLY A N 1
ATOM 1521 C CA . GLY A 1 202 ? -1.899 -7.298 -7.341 1.00 95.88 202 GLY A CA 1
ATOM 1522 C C . GLY A 1 202 ? -2.350 -8.714 -7.675 1.00 95.88 202 GLY A C 1
ATOM 1523 O O . GLY A 1 202 ? -2.526 -9.551 -6.791 1.00 95.88 202 GLY A O 1
ATOM 1524 N N . ASP A 1 203 ? -2.533 -8.962 -8.968 1.00 92.50 203 ASP A N 1
ATOM 1525 C CA . ASP A 1 203 ? -3.017 -10.228 -9.541 1.00 92.50 203 ASP A CA 1
ATOM 1526 C C . ASP A 1 203 ? -2.114 -10.767 -10.672 1.00 92.50 203 ASP A C 1
ATOM 1528 O O . ASP A 1 203 ? -2.488 -11.687 -11.397 1.00 92.50 203 ASP A O 1
ATOM 1532 N N . GLY A 1 204 ? -0.927 -10.177 -10.845 1.00 86.50 204 GLY A N 1
ATOM 1533 C CA . GLY A 1 204 ? 0.019 -10.505 -11.916 1.00 86.50 204 GLY A CA 1
ATOM 1534 C C . GLY A 1 204 ? -0.250 -9.799 -13.249 1.00 86.50 204 GLY A C 1
ATOM 1535 O O . GLY A 1 204 ? 0.640 -9.778 -14.093 1.00 86.50 204 GLY A O 1
ATOM 1536 N N . LYS A 1 205 ? -1.422 -9.178 -13.440 1.00 89.06 205 LYS A N 1
ATOM 1537 C CA . LYS A 1 205 ? -1.733 -8.326 -14.607 1.00 89.06 205 LYS A CA 1
ATOM 1538 C C . LYS A 1 205 ? -1.639 -6.845 -14.282 1.00 89.06 205 LYS A C 1
ATOM 1540 O O . LYS A 1 205 ? -1.320 -6.045 -15.150 1.00 89.06 205 LYS A O 1
ATOM 1545 N N . ARG A 1 206 ? -1.936 -6.493 -13.037 1.00 92.50 206 ARG A N 1
ATOM 1546 C CA . ARG A 1 206 ? -1.849 -5.144 -12.484 1.00 92.50 206 ARG A CA 1
ATOM 1547 C C . ARG A 1 206 ? -1.431 -5.239 -11.028 1.00 92.50 206 ARG A C 1
ATOM 1549 O O . ARG A 1 206 ? -1.783 -6.188 -10.321 1.00 92.50 206 ARG A O 1
ATOM 1556 N N . ALA A 1 207 ? -0.697 -4.240 -10.576 1.00 96.75 207 ALA A N 1
ATOM 1557 C CA . ALA A 1 207 ? -0.378 -4.045 -9.178 1.00 96.75 207 ALA A CA 1
ATOM 1558 C C . ALA A 1 207 ? -0.755 -2.625 -8.758 1.00 96.75 207 ALA A C 1
ATOM 1560 O O . ALA A 1 207 ? -0.847 -1.704 -9.567 1.00 96.75 207 ALA A O 1
ATOM 1561 N N . ARG A 1 208 ? -0.999 -2.450 -7.467 1.00 98.12 208 ARG A N 1
ATOM 1562 C CA . ARG A 1 208 ? -1.286 -1.154 -6.870 1.00 98.12 208 ARG A CA 1
ATOM 1563 C C . ARG A 1 208 ? -0.561 -1.037 -5.544 1.00 98.12 208 ARG A C 1
ATOM 1565 O O . ARG A 1 208 ? -0.753 -1.865 -4.646 1.00 98.12 208 ARG A O 1
ATOM 1572 N N . LEU A 1 209 ? 0.264 -0.003 -5.444 1.00 98.50 209 LEU A N 1
ATOM 1573 C CA . LEU A 1 209 ? 0.986 0.375 -4.240 1.00 98.50 209 LEU A CA 1
ATOM 1574 C C . LEU A 1 209 ? 0.247 1.520 -3.547 1.00 98.50 209 LEU A C 1
ATOM 1576 O O . LEU A 1 209 ? 0.001 2.567 -4.140 1.00 98.50 209 LEU A O 1
ATOM 1580 N N . TYR A 1 210 ? -0.050 1.327 -2.272 1.00 98.50 210 TYR A N 1
ATOM 1581 C CA . TYR A 1 210 ? -0.565 2.350 -1.374 1.00 98.50 210 TYR A CA 1
ATOM 1582 C C . TYR A 1 210 ? 0.528 2.730 -0.386 1.00 98.50 210 TYR A C 1
ATOM 1584 O O . TYR A 1 210 ? 1.177 1.848 0.180 1.00 98.50 210 TYR A O 1
ATOM 1592 N N . LEU A 1 211 ? 0.702 4.024 -0.143 1.00 97.81 211 LEU A N 1
ATOM 1593 C CA . LEU A 1 211 ? 1.613 4.557 0.863 1.00 97.81 211 LEU A CA 1
ATOM 1594 C C . LEU A 1 211 ? 0.843 5.479 1.794 1.00 97.81 211 LEU A C 1
ATOM 1596 O O . LEU A 1 211 ? 0.312 6.492 1.352 1.00 97.81 211 LEU A O 1
ATOM 1600 N N . LEU A 1 212 ? 0.805 5.134 3.074 1.00 96.75 212 LEU A N 1
ATOM 1601 C CA . LEU A 1 212 ? 0.134 5.886 4.128 1.00 96.75 212 LEU A CA 1
ATOM 1602 C C . LEU A 1 212 ? 1.166 6.662 4.934 1.00 96.75 212 LEU A C 1
ATOM 1604 O O . LEU A 1 212 ? 2.028 6.049 5.562 1.00 96.75 212 LEU A O 1
ATOM 1608 N N . ALA A 1 213 ? 1.075 7.988 4.932 1.00 93.00 213 ALA A N 1
ATOM 1609 C CA . ALA A 1 213 ? 1.958 8.861 5.697 1.00 93.00 213 ALA A CA 1
ATOM 1610 C C . ALA A 1 213 ? 1.315 9.227 7.040 1.00 93.00 213 ALA A C 1
ATOM 1612 O O . ALA A 1 213 ? 0.270 9.873 7.096 1.00 93.00 213 ALA A O 1
ATOM 1613 N N . PHE A 1 214 ? 1.946 8.793 8.133 1.00 91.00 214 PHE A N 1
ATOM 1614 C CA . PHE A 1 214 ? 1.434 9.003 9.490 1.00 91.00 214 PHE A CA 1
ATOM 1615 C C . PHE A 1 214 ? 1.960 10.291 10.125 1.00 91.00 214 PHE A C 1
ATOM 1617 O O . PHE A 1 214 ? 1.315 10.849 11.013 1.00 91.00 214 PHE A O 1
ATOM 1624 N N . ASP A 1 215 ? 3.121 10.775 9.681 1.00 82.06 215 ASP A N 1
ATOM 1625 C CA . ASP A 1 215 ? 3.642 12.065 10.120 1.00 82.06 215 ASP A CA 1
ATOM 1626 C C . ASP A 1 215 ? 3.037 13.189 9.279 1.00 82.06 215 ASP A C 1
ATOM 1628 O O . ASP A 1 215 ? 3.237 13.256 8.069 1.00 82.06 215 ASP A O 1
ATOM 1632 N N . ARG A 1 216 ? 2.307 14.081 9.951 1.00 65.19 216 ARG A N 1
ATOM 1633 C CA . ARG A 1 216 ? 1.675 15.261 9.358 1.00 65.19 216 ARG A CA 1
ATOM 1634 C C . ARG A 1 216 ? 2.526 16.514 9.481 1.00 65.19 216 ARG A C 1
ATOM 1636 O O . ARG A 1 216 ? 1.969 17.606 9.367 1.00 65.19 216 ARG A O 1
ATOM 1643 N N . SER A 1 217 ? 3.817 16.408 9.806 1.00 55.75 217 SER A N 1
ATOM 1644 C CA . SER A 1 217 ? 4.674 17.572 10.006 1.00 55.75 217 SER A CA 1
ATOM 1645 C C . SER A 1 217 ? 4.608 18.502 8.785 1.00 55.75 217 SER A C 1
ATOM 1647 O O . SER A 1 217 ? 5.322 18.354 7.798 1.00 55.75 217 SER A O 1
ATOM 1649 N N . ARG A 1 218 ? 3.748 19.531 8.889 1.00 48.62 218 ARG A N 1
ATOM 1650 C CA . ARG A 1 218 ? 3.535 20.598 7.895 1.00 48.62 218 ARG A CA 1
ATOM 1651 C C . ARG A 1 218 ? 4.833 21.342 7.564 1.00 48.62 218 ARG A C 1
ATOM 1653 O O . ARG A 1 218 ? 4.888 22.101 6.614 1.00 48.62 218 ARG A O 1
ATOM 1660 N N . ARG A 1 219 ? 5.907 21.098 8.323 1.00 43.53 219 ARG A N 1
ATOM 1661 C CA . ARG A 1 219 ? 7.267 21.555 8.029 1.00 43.53 219 ARG A CA 1
ATOM 1662 C C . ARG A 1 219 ? 7.906 20.884 6.803 1.00 43.53 219 ARG A C 1
ATOM 1664 O O . ARG A 1 219 ? 8.826 21.471 6.256 1.00 43.53 219 ARG A O 1
ATOM 1671 N N . ARG A 1 220 ? 7.421 19.721 6.341 1.00 46.41 220 ARG A N 1
ATOM 1672 C CA . ARG A 1 220 ? 7.758 19.171 5.008 1.00 46.41 220 ARG A CA 1
ATOM 1673 C C . ARG A 1 220 ? 6.895 19.734 3.877 1.00 46.41 220 ARG A C 1
ATOM 1675 O O . ARG A 1 220 ? 7.184 19.459 2.724 1.00 46.41 220 ARG A O 1
ATOM 1682 N N . GLN A 1 221 ? 5.875 20.545 4.181 1.00 45.28 221 GLN A N 1
ATOM 1683 C CA . GLN A 1 221 ? 5.120 21.308 3.176 1.00 45.28 221 GLN A CA 1
ATOM 1684 C C . GLN A 1 221 ? 5.851 22.598 2.774 1.00 45.28 221 GLN A C 1
ATOM 1686 O O . GLN A 1 221 ? 5.216 23.581 2.401 1.00 45.28 221 GLN A O 1
ATOM 1691 N N . GLN A 1 222 ? 7.185 22.617 2.850 1.00 43.66 222 GLN A N 1
ATOM 1692 C CA . GLN A 1 222 ? 7.934 23.534 2.010 1.00 43.66 222 GLN A CA 1
ATOM 1693 C C . GLN A 1 222 ? 7.987 22.872 0.635 1.00 43.66 222 GLN A C 1
ATOM 1695 O O . GLN A 1 222 ? 8.513 21.771 0.489 1.00 43.66 222 GLN A O 1
ATOM 1700 N N . ALA A 1 223 ? 7.281 23.492 -0.309 1.00 45.47 223 ALA A N 1
ATOM 1701 C CA . ALA A 1 223 ? 7.132 23.031 -1.677 1.00 45.47 223 ALA A CA 1
ATOM 1702 C C . ALA A 1 223 ? 8.495 22.692 -2.304 1.00 45.47 223 ALA A C 1
ATOM 1704 O O . ALA A 1 223 ? 9.496 23.338 -2.002 1.00 45.47 223 ALA A O 1
ATOM 1705 N N . ASP A 1 224 ? 8.480 21.689 -3.181 1.00 50.44 224 ASP A N 1
ATOM 1706 C CA . ASP A 1 224 ? 9.581 21.305 -4.069 1.00 50.44 224 ASP A CA 1
ATOM 1707 C C . ASP A 1 224 ? 10.736 20.491 -3.463 1.00 50.44 224 ASP A C 1
ATOM 1709 O O . ASP A 1 224 ? 11.889 20.680 -3.840 1.00 50.44 224 ASP A O 1
ATOM 1713 N N . ASP A 1 225 ? 10.443 19.497 -2.614 1.00 55.09 225 ASP A N 1
ATOM 1714 C CA . ASP A 1 225 ? 11.318 18.314 -2.544 1.00 55.09 225 ASP A CA 1
ATOM 1715 C C . ASP A 1 225 ? 10.799 17.221 -3.507 1.00 55.09 225 ASP A C 1
ATOM 1717 O O . ASP A 1 225 ? 9.879 16.465 -3.158 1.00 55.09 225 ASP A O 1
ATOM 1721 N N . PRO A 1 226 ? 11.335 17.135 -4.743 1.00 52.31 226 PRO A N 1
ATOM 1722 C CA . PRO A 1 226 ? 10.942 16.126 -5.726 1.00 52.31 226 PRO A CA 1
ATOM 1723 C C . PRO A 1 226 ? 11.387 14.699 -5.352 1.00 52.31 226 PRO A C 1
ATOM 1725 O O . PRO A 1 226 ? 11.042 13.758 -6.071 1.00 52.31 226 PRO A O 1
ATOM 1728 N N . GLN A 1 227 ? 12.135 14.515 -4.254 1.00 59.25 227 GLN A N 1
ATOM 1729 C CA . GLN A 1 227 ? 12.746 13.249 -3.838 1.00 59.25 227 GLN A CA 1
ATOM 1730 C C . GLN A 1 227 ? 12.478 12.921 -2.355 1.00 59.25 227 GLN A C 1
ATOM 1732 O O . GLN A 1 227 ? 13.362 12.495 -1.615 1.00 59.25 227 GLN A O 1
ATOM 1737 N N . ALA A 1 228 ? 11.222 13.037 -1.913 1.00 74.69 228 ALA A N 1
ATOM 1738 C CA . ALA A 1 228 ? 10.868 12.820 -0.508 1.00 74.69 228 ALA A CA 1
ATOM 1739 C C . ALA A 1 228 ? 11.024 11.357 -0.042 1.00 74.69 228 ALA A C 1
ATOM 1741 O O . ALA A 1 228 ? 11.412 11.096 1.102 1.00 74.69 228 ALA A O 1
ATOM 1742 N N . ILE A 1 229 ? 10.674 10.383 -0.893 1.00 89.06 229 ILE A N 1
ATOM 1743 C 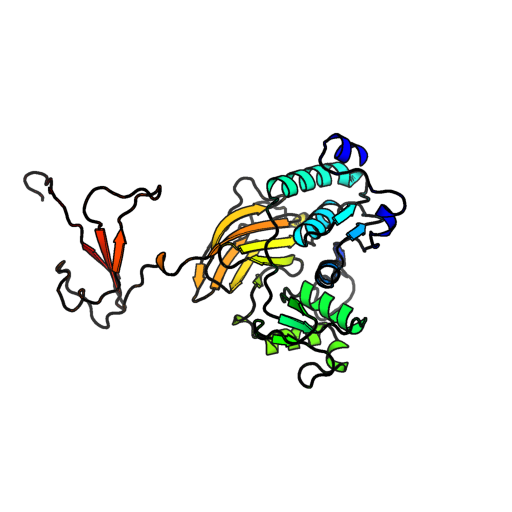CA . ILE A 1 229 ? 10.717 8.949 -0.559 1.00 89.06 229 ILE A CA 1
ATOM 1744 C C . ILE A 1 229 ? 11.169 8.155 -1.779 1.00 89.06 229 ILE A C 1
ATOM 1746 O O . ILE A 1 229 ? 10.517 8.199 -2.822 1.00 89.06 229 ILE A O 1
ATOM 1750 N N . ARG A 1 230 ? 12.229 7.355 -1.630 1.00 93.69 230 ARG A N 1
ATOM 1751 C CA . ARG A 1 230 ? 12.594 6.342 -2.630 1.00 93.69 230 ARG A CA 1
ATOM 1752 C C . ARG A 1 230 ? 11.881 5.038 -2.312 1.00 93.69 230 ARG A C 1
ATOM 1754 O O . ARG A 1 230 ? 11.917 4.561 -1.174 1.00 93.69 230 ARG A O 1
ATOM 1761 N N . VAL A 1 231 ? 11.271 4.445 -3.326 1.00 96.50 231 VAL A N 1
ATOM 1762 C CA . VAL A 1 231 ? 10.625 3.136 -3.258 1.00 96.50 231 VAL A CA 1
ATOM 1763 C C . VAL A 1 231 ? 11.413 2.153 -4.106 1.00 96.50 231 VAL A C 1
ATOM 1765 O O . VAL A 1 231 ? 11.781 2.472 -5.230 1.00 96.50 231 VAL A O 1
ATOM 1768 N N . ARG A 1 232 ? 11.643 0.952 -3.572 1.00 97.00 232 ARG A N 1
ATOM 1769 C CA . ARG A 1 232 ? 12.059 -0.232 -4.333 1.00 97.00 232 ARG A CA 1
ATOM 1770 C C . ARG A 1 232 ? 10.972 -1.290 -4.228 1.00 97.00 232 ARG A C 1
ATOM 1772 O O . ARG A 1 232 ? 10.586 -1.671 -3.119 1.00 97.00 232 ARG A O 1
ATOM 1779 N N . LEU A 1 233 ? 10.527 -1.781 -5.374 1.00 97.25 233 LEU A N 1
ATOM 1780 C CA . LEU A 1 233 ? 9.582 -2.879 -5.522 1.00 97.25 233 LEU A CA 1
ATOM 1781 C C . LEU A 1 233 ? 10.291 -4.109 -6.079 1.00 97.25 233 LEU A C 1
ATOM 1783 O O . LEU A 1 233 ? 11.101 -3.987 -6.997 1.00 97.25 233 LEU A O 1
ATOM 1787 N N . LEU A 1 234 ? 9.963 -5.286 -5.547 1.00 95.00 234 LEU A N 1
ATOM 1788 C CA . LEU A 1 234 ? 10.308 -6.548 -6.198 1.00 95.00 234 LEU A CA 1
ATOM 1789 C C . LEU A 1 234 ? 9.326 -6.800 -7.349 1.00 95.00 234 LEU A C 1
ATOM 1791 O O . LEU A 1 234 ? 8.111 -6.838 -7.140 1.00 95.00 234 LEU A O 1
ATOM 1795 N N . GLY A 1 235 ? 9.866 -6.964 -8.548 1.00 92.00 235 GLY A N 1
ATOM 1796 C CA . GLY A 1 235 ? 9.162 -7.023 -9.823 1.00 92.00 235 GLY A CA 1
ATOM 1797 C C . GLY A 1 235 ? 9.478 -5.821 -10.720 1.00 92.00 235 GLY A C 1
ATOM 1798 O O . GLY A 1 235 ? 9.819 -4.724 -10.257 1.00 92.00 235 GLY A O 1
ATOM 1799 N N . ARG A 1 236 ? 9.341 -6.030 -12.031 1.00 91.94 236 ARG A N 1
ATOM 1800 C CA . ARG A 1 236 ? 9.473 -4.987 -13.055 1.00 91.94 236 ARG A CA 1
ATOM 1801 C C . ARG A 1 236 ? 8.098 -4.392 -13.357 1.00 91.94 236 ARG A C 1
ATOM 1803 O O . ARG A 1 236 ? 7.222 -5.092 -13.855 1.00 91.94 236 ARG A O 1
ATOM 1810 N N . TYR A 1 237 ? 7.912 -3.109 -13.065 1.00 93.12 237 TYR A N 1
ATOM 1811 C CA . TYR A 1 237 ? 6.642 -2.402 -13.209 1.00 93.12 237 TYR A CA 1
ATOM 1812 C C . TYR A 1 237 ? 6.836 -1.068 -13.911 1.00 93.12 237 TYR A C 1
ATOM 1814 O O . TYR A 1 237 ? 7.712 -0.294 -13.545 1.00 93.12 237 TYR A O 1
ATOM 1822 N N . ARG A 1 238 ? 5.960 -0.745 -14.853 1.00 91.50 238 ARG A N 1
ATOM 1823 C CA . ARG A 1 238 ? 5.792 0.603 -15.380 1.00 91.50 238 ARG A CA 1
ATOM 1824 C C . ARG A 1 238 ? 4.722 1.307 -14.542 1.00 91.50 238 ARG A C 1
ATOM 1826 O O . ARG A 1 238 ? 3.583 0.842 -14.525 1.00 91.50 238 ARG A O 1
ATOM 1833 N N . PRO A 1 239 ? 5.035 2.412 -13.848 1.00 90.81 239 PRO A N 1
ATOM 1834 C CA . PRO A 1 239 ? 3.998 3.181 -13.179 1.00 90.81 239 PRO A CA 1
ATOM 1835 C C . PRO A 1 239 ? 3.031 3.790 -14.195 1.00 90.81 239 PRO A C 1
ATOM 1837 O O . PRO A 1 239 ? 3.448 4.523 -15.090 1.00 90.81 239 PRO A O 1
ATOM 1840 N N . ALA A 1 240 ? 1.748 3.475 -14.053 1.00 88.56 240 ALA A N 1
ATOM 1841 C CA . ALA A 1 240 ? 0.690 3.913 -14.957 1.00 88.56 240 ALA A CA 1
ATOM 1842 C C . ALA A 1 240 ? 0.025 5.207 -14.474 1.00 88.56 240 ALA A C 1
ATOM 1844 O O . ALA A 1 240 ? -0.294 6.089 -15.270 1.00 88.56 240 ALA A O 1
ATOM 1845 N N . LYS A 1 241 ? -0.179 5.337 -13.158 1.00 93.75 241 LYS A N 1
ATOM 1846 C CA . LYS A 1 241 ? -0.841 6.496 -12.549 1.00 93.75 241 LYS A CA 1
ATOM 1847 C C . LYS A 1 241 ? -0.316 6.744 -11.141 1.00 93.75 241 LYS A C 1
ATOM 1849 O O . LYS A 1 241 ? -0.196 5.809 -10.356 1.00 93.75 241 LYS A O 1
ATOM 1854 N N . LEU A 1 242 ? -0.083 8.014 -10.810 1.00 94.94 242 LEU A N 1
ATOM 1855 C CA . LEU A 1 242 ? 0.112 8.496 -9.443 1.00 94.94 242 LEU A CA 1
ATOM 1856 C C . LEU A 1 242 ? -1.098 9.344 -9.040 1.00 94.94 242 LEU A C 1
ATOM 1858 O O . LEU A 1 242 ? -1.454 10.296 -9.730 1.00 94.94 242 LEU A O 1
ATOM 1862 N N . ALA A 1 243 ? -1.704 9.023 -7.903 1.00 96.00 243 ALA A N 1
ATOM 1863 C CA . ALA A 1 243 ? -2.659 9.882 -7.218 1.00 96.00 243 ALA A CA 1
ATOM 1864 C C . ALA A 1 243 ? -2.178 10.088 -5.781 1.00 96.00 243 ALA A C 1
ATOM 1866 O O . ALA A 1 243 ? -2.101 9.136 -5.010 1.00 96.00 243 ALA A O 1
ATOM 1867 N N . ALA A 1 244 ? -1.855 11.323 -5.405 1.00 94.44 244 ALA A N 1
ATOM 1868 C CA . ALA A 1 244 ? -1.318 11.635 -4.085 1.00 94.44 244 ALA A CA 1
ATOM 1869 C C . ALA A 1 244 ? -2.102 12.774 -3.429 1.00 94.44 244 ALA A C 1
ATOM 1871 O O . ALA A 1 244 ? -2.212 13.874 -3.972 1.00 94.44 244 ALA A O 1
ATOM 1872 N N . PHE A 1 245 ? -2.667 12.509 -2.252 1.00 93.69 245 PHE A N 1
ATOM 1873 C CA . PHE A 1 245 ? -3.471 13.490 -1.536 1.00 93.69 245 PHE A CA 1
ATOM 1874 C C . PHE A 1 245 ? -2.579 14.584 -0.943 1.00 93.69 245 PHE A C 1
ATOM 1876 O O . PHE A 1 245 ? -1.701 14.301 -0.125 1.00 93.69 245 PHE A O 1
ATOM 1883 N N . GLY A 1 246 ? -2.830 15.836 -1.330 1.00 87.50 246 GLY A N 1
ATOM 1884 C CA . GLY A 1 246 ? -2.052 16.996 -0.888 1.00 87.50 246 GLY A CA 1
ATOM 1885 C C . GLY A 1 246 ? -0.726 17.202 -1.626 1.00 87.50 246 GLY A C 1
ATOM 1886 O O . GLY A 1 246 ? 0.050 18.055 -1.210 1.00 87.50 246 GLY A O 1
ATOM 1887 N N . ALA A 1 247 ? -0.462 16.444 -2.694 1.00 85.75 247 ALA A N 1
ATOM 1888 C CA . ALA A 1 247 ? 0.667 16.704 -3.582 1.00 85.75 247 ALA A CA 1
ATOM 1889 C C . ALA A 1 247 ? 0.353 17.853 -4.564 1.00 85.75 247 ALA A C 1
ATOM 1891 O O . ALA A 1 247 ? -0.814 18.157 -4.825 1.00 85.75 247 ALA A O 1
ATOM 1892 N N . GLY A 1 248 ? 1.395 18.486 -5.112 1.00 79.12 248 GLY A N 1
ATOM 1893 C CA . GLY A 1 248 ? 1.255 19.539 -6.126 1.00 79.12 248 GLY A CA 1
ATOM 1894 C C . GLY A 1 248 ? 0.606 19.034 -7.422 1.00 79.12 248 GLY A C 1
ATOM 1895 O O . GLY A 1 248 ? 0.657 17.846 -7.730 1.00 79.12 248 GLY A O 1
ATOM 1896 N N . SER A 1 249 ? 0.024 19.937 -8.217 1.00 76.81 249 SER A N 1
ATOM 1897 C CA . SER A 1 249 ? -0.726 19.592 -9.440 1.00 76.81 249 SER A CA 1
ATOM 1898 C C . SER A 1 249 ? 0.093 18.850 -10.504 1.00 76.81 249 SER A C 1
ATOM 1900 O O . SER A 1 249 ? -0.477 18.091 -11.280 1.00 76.81 249 SER A O 1
ATOM 1902 N N . ASN A 1 250 ? 1.417 19.029 -10.510 1.00 80.62 250 ASN A N 1
ATOM 1903 C CA . ASN A 1 250 ? 2.345 18.378 -11.443 1.00 80.62 250 ASN A CA 1
ATOM 1904 C C . ASN A 1 250 ? 3.131 17.226 -10.789 1.00 80.62 250 ASN A C 1
ATOM 1906 O O . ASN A 1 250 ? 4.178 16.817 -11.297 1.00 80.62 250 ASN A O 1
ATOM 1910 N N . ALA A 1 251 ? 2.666 16.727 -9.639 1.00 84.44 251 ALA A N 1
ATOM 1911 C CA . ALA A 1 251 ? 3.308 15.625 -8.941 1.00 84.44 251 ALA A CA 1
ATOM 1912 C C . ALA A 1 251 ? 3.377 14.388 -9.844 1.00 84.44 251 ALA A C 1
ATOM 1914 O O . ALA A 1 251 ? 2.363 13.843 -10.278 1.00 84.44 251 ALA A O 1
ATOM 1915 N N . SER A 1 252 ? 4.597 13.938 -10.106 1.00 89.88 252 SER A N 1
ATOM 1916 C CA . SER A 1 252 ? 4.892 12.750 -10.895 1.00 89.88 252 SER A CA 1
ATOM 1917 C C . SER A 1 252 ? 5.991 11.951 -10.213 1.00 89.88 252 SER A C 1
ATOM 1919 O O . SER A 1 252 ? 6.733 12.466 -9.375 1.00 89.88 252 SER A O 1
ATOM 1921 N N . LEU A 1 253 ? 6.057 10.665 -10.539 1.00 91.31 253 LEU A N 1
ATOM 1922 C CA . LEU A 1 253 ? 7.159 9.819 -10.104 1.00 91.31 253 LEU A CA 1
ATOM 1923 C C . LEU A 1 253 ? 8.410 10.215 -10.881 1.00 91.31 253 LEU A C 1
ATOM 1925 O O . LEU A 1 253 ? 8.341 10.428 -12.092 1.00 91.31 253 LEU A O 1
ATOM 1929 N N . THR A 1 254 ? 9.547 10.287 -10.199 1.00 89.88 254 THR A N 1
ATOM 1930 C CA . THR A 1 254 ? 10.822 10.655 -10.822 1.00 89.88 254 THR A CA 1
ATOM 1931 C C . THR A 1 254 ? 11.819 9.508 -10.729 1.00 89.88 254 THR A C 1
ATOM 1933 O O . THR A 1 254 ? 11.718 8.643 -9.856 1.00 89.88 254 THR A O 1
ATOM 1936 N N . ASP A 1 255 ? 12.772 9.494 -11.666 1.00 88.75 255 ASP A N 1
ATOM 1937 C CA . ASP A 1 255 ? 13.899 8.557 -11.674 1.00 88.75 255 ASP A CA 1
ATOM 1938 C C . ASP A 1 255 ? 13.460 7.080 -11.572 1.00 88.75 255 ASP A C 1
ATOM 1940 O O . ASP A 1 255 ? 13.942 6.308 -10.743 1.00 88.75 255 ASP A O 1
ATOM 1944 N N . VAL A 1 256 ? 12.494 6.700 -12.420 1.00 91.75 256 VAL A N 1
ATOM 1945 C CA . VAL A 1 256 ? 12.028 5.314 -12.547 1.00 91.75 256 VAL A CA 1
ATOM 1946 C C . VAL A 1 256 ? 13.130 4.479 -13.193 1.00 91.75 256 VAL A C 1
ATOM 1948 O O . VAL A 1 256 ? 13.496 4.699 -14.347 1.00 91.75 256 VAL A O 1
ATOM 1951 N N . ARG A 1 257 ? 13.652 3.506 -12.450 1.00 89.94 257 ARG A N 1
ATOM 1952 C CA . ARG A 1 257 ? 14.724 2.603 -12.874 1.00 89.94 257 ARG A CA 1
ATOM 1953 C C . ARG A 1 257 ? 14.291 1.156 -12.733 1.00 89.94 257 ARG A C 1
ATOM 1955 O O . ARG A 1 257 ? 13.579 0.793 -11.796 1.00 89.94 257 ARG A O 1
ATOM 1962 N N . HIS A 1 258 ? 14.793 0.321 -13.632 1.00 90.38 258 HIS A N 1
ATOM 1963 C CA . HIS A 1 258 ? 14.716 -1.127 -13.503 1.00 90.38 258 HIS A CA 1
ATOM 1964 C C . HIS A 1 258 ? 16.120 -1.662 -13.263 1.00 90.38 258 HIS A C 1
ATOM 1966 O O . HIS A 1 258 ? 16.995 -1.490 -14.109 1.00 90.38 258 HIS A O 1
ATOM 1972 N N . THR A 1 259 ? 16.324 -2.300 -12.116 1.00 82.00 259 THR A N 1
ATOM 1973 C CA . THR A 1 259 ? 17.605 -2.910 -11.753 1.00 82.00 259 THR A CA 1
ATOM 1974 C C . THR A 1 259 ? 17.352 -4.386 -11.507 1.00 82.00 259 THR A C 1
ATOM 1976 O O . THR A 1 259 ? 16.703 -4.737 -10.517 1.00 82.00 259 THR A O 1
ATOM 1979 N N . ALA A 1 260 ? 17.830 -5.242 -12.415 1.00 83.75 260 ALA A N 1
ATOM 1980 C CA . ALA A 1 260 ? 17.477 -6.663 -12.443 1.00 83.75 260 ALA A CA 1
ATOM 1981 C C . ALA A 1 260 ? 15.945 -6.852 -12.344 1.00 83.75 260 ALA A C 1
ATOM 1983 O O . ALA A 1 260 ? 15.194 -6.222 -13.093 1.00 83.75 260 ALA A O 1
ATOM 1984 N N . ASP A 1 261 ? 15.477 -7.635 -11.372 1.00 88.50 261 ASP A N 1
ATOM 1985 C CA . ASP A 1 261 ? 14.058 -7.934 -11.155 1.00 88.50 261 ASP A CA 1
ATOM 1986 C C . ASP A 1 261 ? 13.343 -6.903 -10.278 1.00 88.50 261 ASP A C 1
ATOM 1988 O O . ASP A 1 261 ? 12.337 -7.215 -9.644 1.00 88.50 261 ASP A O 1
ATOM 1992 N N . THR A 1 262 ? 13.858 -5.678 -10.165 1.00 93.44 262 THR A N 1
ATOM 1993 C CA . THR A 1 262 ? 13.276 -4.652 -9.289 1.00 93.44 262 THR A CA 1
ATOM 1994 C C . THR A 1 262 ? 12.961 -3.369 -10.026 1.00 93.44 262 THR A C 1
ATOM 1996 O O . THR A 1 262 ? 13.584 -3.030 -11.032 1.00 93.44 262 THR A O 1
ATOM 1999 N N . THR A 1 263 ? 11.983 -2.641 -9.498 1.00 95.19 263 THR A N 1
ATOM 2000 C CA . THR A 1 263 ? 11.626 -1.298 -9.952 1.00 95.19 263 THR A CA 1
ATOM 2001 C C . THR A 1 263 ? 11.876 -0.323 -8.826 1.00 95.19 263 THR A C 1
ATOM 2003 O O . THR A 1 263 ? 11.372 -0.512 -7.718 1.00 95.19 263 THR A O 1
ATOM 2006 N N . GLU A 1 264 ? 12.627 0.729 -9.109 1.00 95.69 264 GLU A N 1
ATOM 2007 C CA . GLU A 1 264 ? 12.901 1.798 -8.162 1.00 95.69 264 GLU A CA 1
ATOM 2008 C C . GLU A 1 264 ? 12.426 3.130 -8.713 1.00 95.69 264 GLU A C 1
ATOM 2010 O O . GLU A 1 264 ? 12.516 3.365 -9.912 1.00 95.69 264 GLU A O 1
ATOM 2015 N N . PHE A 1 265 ? 11.895 3.989 -7.853 1.00 94.31 265 PHE A N 1
ATOM 2016 C CA . PHE A 1 265 ? 11.472 5.336 -8.227 1.00 94.31 265 PHE A CA 1
ATOM 2017 C C . PHE A 1 265 ? 11.349 6.223 -6.993 1.00 94.31 265 PHE A C 1
ATOM 2019 O O . PHE A 1 265 ? 11.257 5.738 -5.858 1.00 94.31 265 PHE A O 1
ATOM 2026 N N . TRP A 1 266 ? 11.321 7.529 -7.220 1.00 92.69 266 TRP A N 1
ATOM 2027 C CA . TRP A 1 266 ? 11.065 8.523 -6.190 1.00 92.69 266 TRP A CA 1
ATOM 2028 C C . TRP A 1 266 ? 9.631 9.016 -6.251 1.00 92.69 266 TRP A C 1
ATOM 2030 O O . TRP A 1 266 ? 9.023 9.131 -7.318 1.00 92.69 266 TRP A O 1
ATOM 2040 N N . ILE A 1 267 ? 9.101 9.305 -5.070 1.00 90.12 267 ILE A N 1
ATOM 2041 C CA . ILE A 1 267 ? 7.756 9.827 -4.880 1.00 90.12 267 ILE A CA 1
ATOM 2042 C C . ILE A 1 267 ? 7.879 11.228 -4.282 1.00 90.12 267 ILE A C 1
ATOM 2044 O O . ILE A 1 267 ? 8.618 11.400 -3.303 1.00 90.12 267 ILE A O 1
ATOM 2048 N N . PRO A 1 268 ? 7.157 12.216 -4.838 1.00 87.00 268 PRO A N 1
ATOM 2049 C CA . PRO A 1 268 ? 7.119 13.558 -4.277 1.00 87.00 268 PRO A CA 1
ATOM 2050 C C . PRO A 1 268 ? 6.430 13.563 -2.908 1.00 87.00 268 PRO A C 1
ATOM 2052 O O . PRO A 1 268 ? 5.720 12.625 -2.538 1.00 87.00 268 PRO A O 1
ATOM 2055 N N . SER A 1 269 ? 6.604 14.645 -2.154 1.00 83.12 269 SER A N 1
ATOM 2056 C CA . SER A 1 269 ? 5.892 14.840 -0.887 1.00 83.12 269 SER A CA 1
ATOM 2057 C C . SER A 1 269 ? 4.366 14.772 -1.060 1.00 83.12 269 SER A C 1
ATOM 2059 O O . SER A 1 269 ? 3.797 15.323 -2.003 1.00 83.12 269 SER A O 1
ATOM 2061 N N . PHE A 1 270 ? 3.698 14.112 -0.114 1.00 88.81 270 PHE A N 1
ATOM 2062 C CA . PHE A 1 270 ? 2.240 13.990 -0.026 1.00 88.81 270 PHE A CA 1
ATOM 2063 C C . PHE A 1 270 ? 1.800 13.996 1.446 1.00 88.81 270 PHE A C 1
ATOM 2065 O O . PHE A 1 270 ? 2.625 13.802 2.338 1.00 88.81 270 PHE A O 1
ATOM 2072 N N . ASN A 1 271 ? 0.509 14.214 1.713 1.00 88.00 271 ASN A N 1
ATOM 2073 C CA . ASN A 1 271 ? 0.010 14.386 3.081 1.00 88.00 271 ASN A CA 1
ATOM 2074 C C . ASN A 1 271 ? -0.330 13.063 3.776 1.00 88.00 271 ASN A C 1
ATOM 2076 O O . ASN A 1 271 ? 0.315 12.704 4.750 1.00 88.00 271 ASN A O 1
ATOM 2080 N N . ALA A 1 272 ? -1.386 12.372 3.335 1.00 91.56 272 ALA A N 1
ATOM 2081 C CA . ALA A 1 272 ? -1.930 11.215 4.059 1.00 91.56 272 ALA A CA 1
ATOM 2082 C C . ALA A 1 272 ? -1.815 9.910 3.268 1.00 91.56 272 ALA A C 1
ATOM 2084 O O . ALA A 1 272 ? -1.535 8.865 3.849 1.00 91.56 272 ALA A O 1
ATOM 2085 N N . ILE A 1 273 ? -2.008 9.967 1.947 1.00 96.56 273 ILE A N 1
ATOM 2086 C CA . ILE A 1 273 ? -1.956 8.789 1.086 1.00 96.56 273 ILE A CA 1
ATOM 2087 C C . ILE A 1 273 ? -1.406 9.118 -0.301 1.00 96.56 273 ILE A C 1
ATOM 2089 O O . ILE A 1 273 ? -1.754 10.148 -0.884 1.00 96.56 273 ILE A O 1
ATOM 2093 N N . ALA A 1 274 ? -0.593 8.211 -0.835 1.00 96.88 274 ALA A N 1
ATOM 2094 C CA . ALA A 1 274 ? -0.291 8.104 -2.255 1.00 96.88 274 ALA A CA 1
ATOM 2095 C C . ALA A 1 274 ? -0.712 6.721 -2.771 1.00 96.88 274 ALA A C 1
ATOM 2097 O O . ALA A 1 274 ? -0.490 5.707 -2.108 1.00 96.88 274 ALA A O 1
ATOM 2098 N N . ILE A 1 275 ? -1.334 6.696 -3.946 1.00 98.19 275 ILE A N 1
ATOM 2099 C CA . ILE A 1 275 ? -1.810 5.509 -4.655 1.00 98.19 275 ILE A CA 1
ATOM 2100 C C . ILE A 1 275 ? -1.097 5.480 -6.002 1.00 98.19 275 ILE A C 1
ATOM 2102 O O . ILE A 1 275 ? -1.157 6.452 -6.760 1.00 98.19 275 ILE A O 1
ATOM 2106 N N . ILE A 1 276 ? -0.415 4.377 -6.283 1.00 97.88 276 ILE A N 1
ATOM 2107 C CA . ILE A 1 276 ? 0.348 4.179 -7.508 1.00 97.88 276 ILE A CA 1
ATOM 2108 C C . ILE A 1 276 ? -0.178 2.929 -8.202 1.00 97.88 276 ILE A C 1
ATOM 2110 O O . ILE A 1 276 ? -0.057 1.828 -7.660 1.00 97.88 276 ILE A O 1
ATOM 2114 N N . ASP A 1 277 ? -0.741 3.110 -9.393 1.00 97.38 277 ASP A N 1
ATOM 2115 C CA . ASP A 1 277 ? -1.099 2.013 -10.291 1.00 97.38 277 ASP A CA 1
ATOM 2116 C C . ASP A 1 277 ? 0.145 1.595 -11.078 1.00 97.38 277 ASP A C 1
ATOM 2118 O O . ASP A 1 277 ? 0.888 2.438 -11.589 1.00 97.38 277 ASP A O 1
ATOM 2122 N N . LEU A 1 278 ? 0.389 0.291 -11.132 1.00 96.00 278 LEU A N 1
ATOM 2123 C CA . LEU A 1 278 ? 1.604 -0.321 -11.648 1.00 96.00 278 LEU A CA 1
ATOM 2124 C C . LEU A 1 278 ? 1.229 -1.405 -12.658 1.00 96.00 278 LEU A C 1
ATOM 2126 O O . LEU A 1 278 ? 0.565 -2.383 -12.307 1.00 96.00 278 LEU A O 1
ATOM 2130 N N . ASP A 1 279 ? 1.729 -1.272 -13.879 1.00 92.88 279 ASP A N 1
ATOM 2131 C CA . ASP A 1 279 ? 1.586 -2.294 -14.910 1.00 92.88 279 ASP A CA 1
ATOM 2132 C C . ASP A 1 279 ? 2.856 -3.153 -14.937 1.00 92.88 279 ASP A C 1
ATOM 2134 O O . ASP A 1 279 ? 3.952 -2.605 -15.082 1.00 92.88 279 ASP A O 1
ATOM 2138 N N . PRO A 1 280 ? 2.769 -4.484 -14.786 1.00 89.81 280 PRO A N 1
ATOM 2139 C CA . PRO A 1 280 ? 3.911 -5.365 -14.966 1.00 89.81 280 PRO A CA 1
ATOM 2140 C C . PRO A 1 280 ? 4.539 -5.149 -16.343 1.00 89.81 280 PRO A C 1
ATOM 2142 O O . PRO A 1 280 ? 3.853 -5.122 -17.367 1.00 89.81 280 PRO A O 1
ATOM 2145 N N . ILE A 1 281 ? 5.858 -5.005 -16.377 1.00 84.4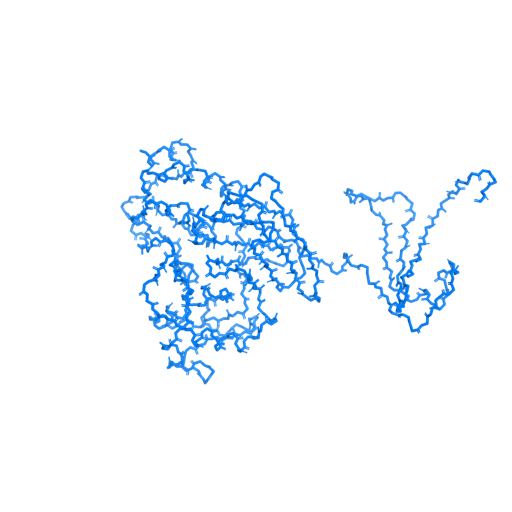4 281 ILE A N 1
ATOM 2146 C CA . ILE A 1 281 ? 6.597 -4.987 -17.635 1.00 84.44 281 ILE A CA 1
ATOM 2147 C C . ILE A 1 281 ? 6.710 -6.438 -18.078 1.00 84.44 281 ILE A C 1
ATOM 2149 O O . ILE A 1 281 ? 7.438 -7.213 -17.466 1.00 84.44 281 ILE A O 1
ATOM 2153 N N . SER A 1 282 ? 5.985 -6.815 -19.130 1.00 66.25 282 SER A N 1
ATOM 2154 C CA . SER A 1 282 ? 6.251 -8.087 -19.798 1.00 66.25 282 SER A CA 1
ATOM 2155 C C . SER A 1 282 ? 7.627 -8.028 -20.457 1.00 66.25 282 SER A C 1
ATOM 2157 O O . SER A 1 282 ? 7.949 -7.004 -21.066 1.00 66.25 282 SER A O 1
ATOM 2159 N N . ASP A 1 283 ? 8.376 -9.130 -20.452 1.00 56.81 283 ASP A N 1
ATOM 2160 C CA . ASP A 1 283 ? 9.675 -9.235 -21.140 1.00 56.81 283 ASP A CA 1
ATOM 2161 C C . ASP A 1 283 ? 9.604 -8.854 -22.630 1.00 56.81 283 ASP A C 1
ATOM 2163 O O . ASP A 1 283 ? 10.574 -8.365 -23.197 1.00 56.81 283 ASP A O 1
ATOM 2167 N N . ALA A 1 284 ? 8.418 -8.936 -23.244 1.00 55.53 284 ALA A N 1
ATOM 2168 C CA . ALA A 1 284 ? 8.163 -8.449 -24.600 1.00 55.53 284 ALA A CA 1
ATOM 2169 C C . ALA A 1 284 ? 8.394 -6.931 -24.803 1.00 55.53 284 ALA A C 1
ATOM 2171 O O . ALA A 1 284 ? 8.430 -6.472 -25.942 1.00 55.53 284 ALA A O 1
ATOM 2172 N N . ALA A 1 285 ? 8.528 -6.139 -23.732 1.00 56.88 285 ALA A N 1
ATOM 2173 C CA . ALA A 1 285 ? 8.736 -4.689 -23.789 1.00 56.88 285 ALA A CA 1
ATOM 2174 C C . ALA A 1 285 ? 10.214 -4.266 -23.667 1.00 56.88 285 ALA A C 1
ATOM 2176 O O . ALA A 1 285 ? 10.496 -3.068 -23.582 1.00 56.88 285 ALA A O 1
ATOM 2177 N N . VAL A 1 286 ? 11.150 -5.220 -23.628 1.00 69.25 286 VAL A N 1
ATOM 2178 C CA . VAL A 1 286 ? 12.587 -4.964 -23.469 1.00 69.25 286 VAL A CA 1
ATOM 2179 C C . VAL A 1 286 ? 13.322 -5.416 -24.727 1.00 69.25 286 VAL A C 1
ATOM 2181 O O . VAL A 1 286 ? 13.240 -6.575 -25.118 1.00 69.25 286 VAL A O 1
ATOM 2184 N N . LEU A 1 287 ? 14.063 -4.501 -25.356 1.00 76.06 287 LEU A N 1
ATOM 2185 C CA . LEU A 1 287 ? 15.075 -4.869 -26.344 1.00 76.06 287 LEU A CA 1
ATOM 2186 C C . LEU A 1 287 ? 16.358 -5.221 -25.590 1.00 76.06 287 LEU A C 1
ATOM 2188 O O . LEU A 1 287 ? 16.997 -4.344 -25.010 1.00 76.06 287 LEU A O 1
ATOM 2192 N N . GLU A 1 288 ? 16.730 -6.497 -25.590 1.00 82.69 288 GLU A N 1
ATOM 2193 C CA . GLU A 1 288 ? 18.041 -6.917 -25.101 1.00 82.69 288 GLU A CA 1
ATOM 2194 C C . GLU A 1 288 ? 19.149 -6.462 -26.062 1.00 82.69 288 GLU A C 1
ATOM 2196 O O . GLU A 1 288 ? 18.951 -6.376 -27.273 1.00 82.69 288 GLU A O 1
ATOM 2201 N N . SER A 1 289 ? 20.332 -6.176 -25.519 1.00 88.69 289 SER A N 1
ATOM 2202 C CA . SER A 1 289 ? 21.529 -5.863 -26.300 1.00 88.69 289 SER A CA 1
ATOM 2203 C C . SER A 1 289 ? 22.620 -6.866 -25.947 1.00 88.69 289 SER A C 1
ATOM 2205 O O . SER A 1 289 ? 22.958 -7.025 -24.773 1.00 88.69 289 SER A O 1
ATOM 2207 N N . ALA A 1 290 ? 23.170 -7.555 -26.946 1.00 90.06 290 ALA A N 1
ATOM 2208 C CA . ALA A 1 290 ? 24.203 -8.561 -26.711 1.00 90.06 290 ALA A CA 1
ATOM 2209 C C . ALA A 1 290 ? 25.599 -7.927 -26.676 1.00 90.06 290 ALA A C 1
ATOM 2211 O O . ALA A 1 290 ? 25.963 -7.164 -27.571 1.00 90.06 290 ALA A O 1
ATOM 2212 N N . TYR A 1 291 ? 26.398 -8.288 -25.671 1.00 93.25 291 TYR A N 1
ATOM 2213 C CA . TYR A 1 291 ? 27.796 -7.870 -25.617 1.00 93.25 291 TYR A CA 1
ATOM 2214 C C . TYR A 1 291 ? 28.589 -8.460 -26.793 1.00 93.25 291 TYR A C 1
ATOM 2216 O O . TYR A 1 291 ? 28.382 -9.615 -27.185 1.00 93.25 291 TYR A O 1
ATOM 2224 N N . SER A 1 292 ? 29.507 -7.672 -27.341 1.00 91.38 292 SER A N 1
ATOM 2225 C CA . SER A 1 292 ? 30.551 -8.111 -28.259 1.00 91.38 292 SER A CA 1
ATOM 2226 C C . SER A 1 292 ? 31.916 -7.794 -27.646 1.00 91.38 292 SER A C 1
ATOM 2228 O O . SER A 1 292 ? 32.153 -6.650 -27.262 1.00 91.38 292 SER A O 1
ATOM 2230 N N . PRO A 1 293 ? 32.843 -8.765 -27.581 1.00 90.19 293 PRO A N 1
ATOM 2231 C CA . PRO A 1 293 ? 34.191 -8.527 -27.066 1.00 90.19 293 PRO A CA 1
ATOM 2232 C C . PRO A 1 293 ? 35.082 -7.735 -28.040 1.00 90.19 293 PRO A C 1
ATOM 2234 O O . PRO A 1 293 ? 36.217 -7.417 -27.697 1.00 90.19 293 PRO A O 1
ATOM 2237 N N . ARG A 1 294 ? 34.601 -7.453 -29.258 1.00 91.62 294 ARG A N 1
ATOM 2238 C CA . ARG A 1 294 ? 35.301 -6.687 -30.298 1.00 91.62 294 ARG A CA 1
ATOM 2239 C C . ARG A 1 294 ? 34.391 -5.616 -30.895 1.00 91.62 294 ARG A C 1
ATOM 2241 O O . ARG A 1 294 ? 33.179 -5.837 -30.985 1.00 91.62 294 ARG A O 1
ATOM 2248 N N . GLU A 1 295 ? 34.989 -4.516 -31.346 1.00 92.50 295 GLU A N 1
ATOM 2249 C CA . GLU A 1 295 ? 34.316 -3.498 -32.160 1.00 92.50 295 GLU A CA 1
ATOM 2250 C C . GLU A 1 295 ? 33.782 -4.096 -33.466 1.00 92.50 295 GLU A C 1
ATOM 2252 O O . GLU A 1 295 ? 34.317 -5.087 -33.976 1.00 92.50 295 GLU A O 1
ATOM 2257 N N . LEU A 1 296 ? 32.683 -3.530 -33.963 1.00 89.69 296 LEU A N 1
ATOM 2258 C CA . LEU A 1 296 ? 31.991 -4.015 -35.152 1.00 89.69 296 LEU A CA 1
ATOM 2259 C C . LEU A 1 296 ? 32.229 -3.042 -36.304 1.00 89.69 296 LEU A C 1
ATOM 2261 O O . LEU A 1 296 ? 32.080 -1.833 -36.136 1.00 89.69 296 LEU A O 1
ATOM 2265 N N . ASP A 1 297 ? 32.521 -3.563 -37.493 1.00 89.50 297 ASP A N 1
ATOM 2266 C CA . ASP A 1 297 ? 32.498 -2.735 -38.699 1.00 89.50 297 ASP A CA 1
ATOM 2267 C C . ASP A 1 297 ? 31.068 -2.230 -38.954 1.00 89.50 297 ASP A C 1
ATOM 2269 O O . ASP A 1 297 ? 30.100 -2.983 -38.788 1.00 89.50 297 ASP A O 1
ATOM 2273 N N . LEU A 1 298 ? 30.927 -0.978 -39.405 1.00 88.31 298 LEU A N 1
ATOM 2274 C CA . LEU A 1 298 ? 29.638 -0.357 -39.740 1.00 88.31 298 LEU A CA 1
ATOM 2275 C C . LEU A 1 298 ? 29.094 -0.845 -41.095 1.00 88.31 298 LEU A C 1
ATOM 2277 O O . LEU A 1 298 ? 28.836 -0.059 -42.002 1.00 88.31 298 LEU A O 1
ATOM 2281 N N . GLU A 1 299 ? 28.916 -2.158 -41.215 1.00 89.31 299 GLU A N 1
ATOM 2282 C CA . GLU A 1 299 ? 28.338 -2.830 -42.379 1.00 89.31 299 GLU A CA 1
ATOM 2283 C C . GLU A 1 299 ? 26.881 -3.235 -42.076 1.00 89.31 299 GLU A C 1
ATOM 2285 O O . GLU A 1 299 ? 26.655 -4.076 -41.193 1.00 89.31 299 GLU A O 1
ATOM 2290 N N . PRO A 1 300 ? 25.876 -2.669 -42.773 1.00 88.50 300 PRO A N 1
ATOM 2291 C CA . PRO A 1 300 ? 24.464 -2.876 -42.455 1.00 88.50 300 PRO A CA 1
ATOM 2292 C C . PRO A 1 300 ? 23.861 -4.185 -43.007 1.00 88.50 300 PRO A C 1
ATOM 2294 O O . PRO A 1 300 ? 22.647 -4.263 -43.196 1.00 88.50 300 PRO A O 1
ATOM 2297 N N . ASP A 1 301 ? 24.657 -5.234 -43.243 1.00 92.06 301 ASP A N 1
ATOM 2298 C CA . ASP A 1 301 ? 24.143 -6.543 -43.670 1.00 92.06 301 ASP A CA 1
ATOM 2299 C C . ASP A 1 301 ? 23.619 -7.370 -42.471 1.00 92.06 301 ASP A C 1
ATOM 2301 O O . ASP A 1 301 ? 24.402 -7.833 -41.629 1.00 92.06 301 ASP A O 1
ATOM 2305 N N . PRO A 1 302 ? 22.301 -7.648 -42.386 1.00 91.62 302 PRO A N 1
ATOM 2306 C CA . PRO A 1 302 ? 21.727 -8.438 -41.300 1.00 91.62 302 PRO A CA 1
ATOM 2307 C C . PRO A 1 302 ? 22.139 -9.919 -41.307 1.00 91.62 302 PRO A C 1
ATOM 2309 O O . PRO A 1 302 ? 21.837 -10.628 -40.341 1.00 91.62 302 PRO A O 1
ATOM 2312 N N . GLN A 1 303 ? 22.779 -10.430 -42.359 1.00 94.00 303 GLN A N 1
ATOM 2313 C CA . GLN A 1 303 ? 23.255 -11.815 -42.429 1.00 94.00 303 GLN A CA 1
ATOM 2314 C C . GLN A 1 303 ? 24.694 -11.987 -41.928 1.00 94.00 303 GLN A C 1
ATOM 2316 O O . GLN A 1 303 ? 25.135 -13.122 -41.728 1.00 94.00 303 GLN A O 1
ATOM 2321 N N . ARG A 1 304 ? 25.423 -10.906 -41.650 1.00 92.06 304 ARG A N 1
ATOM 2322 C CA . ARG A 1 304 ? 26.755 -10.969 -41.030 1.00 92.06 304 ARG A CA 1
ATOM 2323 C C . ARG A 1 304 ? 26.730 -11.726 -39.699 1.00 92.06 304 ARG A C 1
ATOM 2325 O O . ARG A 1 304 ? 25.714 -11.745 -39.002 1.00 92.06 304 ARG A O 1
ATOM 2332 N N . GLU A 1 305 ? 27.842 -12.370 -39.354 1.00 89.62 305 GLU A N 1
ATOM 2333 C CA . GLU A 1 305 ? 27.975 -13.186 -38.136 1.00 89.62 305 GLU A CA 1
ATOM 2334 C C . GLU A 1 305 ? 27.618 -12.383 -36.879 1.00 89.62 305 GLU A C 1
ATOM 2336 O O . GLU A 1 305 ? 26.877 -12.848 -36.008 1.00 89.62 305 GLU A O 1
ATOM 2341 N N . GLU A 1 306 ? 28.073 -11.134 -36.848 1.00 89.50 306 GLU A N 1
ATOM 2342 C CA . GLU A 1 306 ? 27.807 -10.159 -35.803 1.00 89.50 306 GLU A CA 1
ATOM 2343 C C . GLU A 1 306 ? 26.297 -9.986 -35.603 1.00 89.50 306 GLU A C 1
ATOM 2345 O O . GLU A 1 306 ? 25.799 -10.007 -34.478 1.00 89.50 306 GLU A O 1
ATOM 2350 N N . TRP A 1 307 ? 25.531 -9.879 -36.685 1.00 93.06 307 TRP A N 1
ATOM 2351 C CA . TRP A 1 307 ? 24.126 -9.498 -36.620 1.00 93.06 307 TRP A CA 1
ATOM 2352 C C . TRP A 1 307 ? 23.158 -10.669 -36.604 1.00 93.06 307 TRP A C 1
ATOM 2354 O O . TRP A 1 307 ? 22.105 -10.544 -35.979 1.00 93.06 307 TRP A O 1
ATOM 2364 N N . ARG A 1 308 ? 23.467 -11.783 -37.275 1.00 90.50 308 ARG A N 1
ATOM 2365 C CA . ARG A 1 308 ? 22.518 -12.873 -37.574 1.00 90.50 308 ARG A CA 1
ATOM 2366 C C . ARG A 1 308 ? 21.785 -13.398 -36.339 1.00 90.50 308 ARG A C 1
ATOM 2368 O O . ARG A 1 308 ? 20.580 -13.625 -36.410 1.00 90.50 308 ARG A O 1
ATOM 2375 N N . ASN A 1 309 ? 22.508 -13.514 -35.224 1.00 86.50 309 ASN A N 1
ATOM 2376 C CA . ASN A 1 309 ? 22.011 -14.037 -33.948 1.00 86.50 309 ASN A CA 1
ATOM 2377 C C . ASN A 1 309 ? 21.866 -12.957 -32.862 1.00 86.50 309 ASN A C 1
ATOM 2379 O O . ASN A 1 309 ? 21.661 -13.288 -31.696 1.00 86.50 309 ASN A O 1
ATOM 2383 N N . ALA A 1 310 ? 22.021 -11.676 -33.207 1.00 89.44 310 ALA A N 1
ATOM 2384 C CA . ALA A 1 310 ? 21.835 -10.604 -32.237 1.00 89.44 310 ALA A CA 1
ATOM 2385 C C . ALA A 1 310 ? 20.354 -10.521 -31.809 1.00 89.44 310 ALA A C 1
ATOM 2387 O O . ALA A 1 310 ? 19.471 -10.755 -32.648 1.00 89.44 310 ALA A O 1
ATOM 2388 N N . PRO A 1 311 ? 20.068 -10.156 -30.543 1.00 86.62 311 PRO A N 1
ATOM 2389 C CA . PRO A 1 311 ? 18.703 -9.933 -30.084 1.00 86.62 311 PRO A CA 1
ATOM 2390 C C . PRO A 1 311 ? 17.955 -8.977 -31.017 1.00 86.62 311 PRO A C 1
ATOM 2392 O O . PRO A 1 311 ? 18.517 -7.981 -31.484 1.00 86.62 311 PRO A O 1
ATOM 2395 N N . ARG A 1 312 ? 16.693 -9.303 -31.316 1.00 87.25 312 ARG A N 1
ATOM 2396 C CA . ARG A 1 312 ? 15.870 -8.602 -32.307 1.00 87.25 312 ARG A CA 1
ATOM 2397 C C . ARG A 1 312 ? 14.526 -8.209 -31.712 1.00 87.25 312 ARG A C 1
ATOM 2399 O O . ARG A 1 312 ? 13.824 -9.060 -31.175 1.00 87.25 312 ARG A O 1
ATOM 2406 N N . VAL A 1 313 ? 14.115 -6.966 -31.947 1.00 88.81 313 VAL A N 1
ATOM 2407 C CA . VAL A 1 313 ? 12.717 -6.530 -31.806 1.00 88.81 313 VAL A CA 1
ATOM 2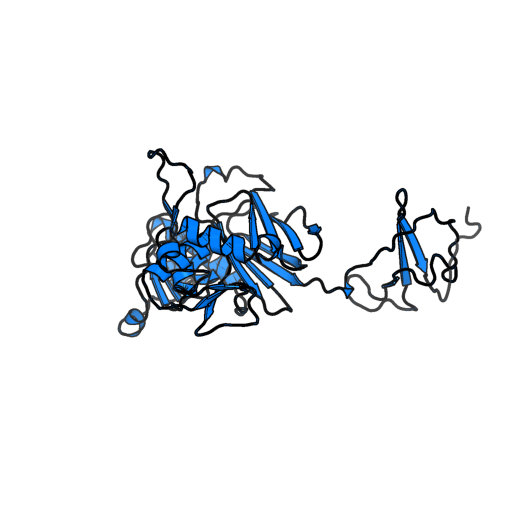408 C C . VAL A 1 313 ? 12.119 -6.179 -33.161 1.00 88.81 313 VAL A C 1
ATOM 2410 O O . VAL A 1 313 ? 12.834 -5.911 -34.130 1.00 88.81 313 VAL A O 1
ATOM 2413 N N . VAL A 1 314 ? 10.791 -6.225 -33.234 1.00 88.88 314 VAL A N 1
ATOM 2414 C CA . VAL A 1 314 ? 10.017 -5.945 -34.443 1.00 88.88 314 VAL A CA 1
ATOM 2415 C C . VAL A 1 314 ? 9.029 -4.822 -34.144 1.00 88.88 314 VAL A C 1
ATOM 2417 O O . VAL A 1 314 ? 8.180 -4.943 -33.263 1.00 88.88 314 VAL A O 1
ATOM 2420 N N . VAL A 1 315 ? 9.141 -3.729 -34.889 1.00 87.81 315 VAL A N 1
ATOM 2421 C CA . VAL A 1 315 ? 8.276 -2.555 -34.819 1.00 87.81 315 VAL A CA 1
ATOM 2422 C C . VAL A 1 315 ? 7.246 -2.668 -35.937 1.00 87.81 315 VAL A C 1
ATOM 2424 O O . VAL A 1 315 ? 7.535 -2.394 -37.098 1.00 87.81 315 VAL A O 1
ATOM 2427 N N . GLY A 1 316 ? 6.046 -3.122 -35.581 1.00 88.56 316 GLY A N 1
ATOM 2428 C CA . GLY A 1 316 ? 4.916 -3.259 -36.510 1.00 88.56 316 GLY A CA 1
ATOM 2429 C C . GLY A 1 316 ? 3.659 -2.514 -36.071 1.00 88.56 316 GLY A C 1
ATOM 2430 O O . GLY A 1 316 ? 2.600 -2.712 -36.658 1.00 88.56 316 GLY A O 1
ATOM 2431 N N . ARG A 1 317 ? 3.739 -1.708 -35.007 1.00 86.69 317 ARG A N 1
ATOM 2432 C CA . ARG A 1 317 ? 2.608 -0.955 -34.456 1.00 86.69 317 ARG A CA 1
ATOM 2433 C C . ARG A 1 317 ? 3.007 0.485 -34.171 1.00 86.69 317 ARG A C 1
ATOM 2435 O O . ARG A 1 317 ? 4.147 0.743 -33.792 1.00 86.69 317 ARG A O 1
ATOM 2442 N N . ASP A 1 318 ? 2.063 1.397 -34.351 1.00 83.06 318 ASP A N 1
ATOM 2443 C CA . ASP A 1 318 ? 2.225 2.816 -34.067 1.00 83.06 318 ASP A CA 1
ATOM 2444 C C . ASP A 1 318 ? 2.052 3.133 -32.567 1.00 83.06 318 ASP A C 1
ATOM 2446 O O . ASP A 1 318 ? 1.814 2.258 -31.729 1.00 83.06 318 ASP A O 1
ATOM 2450 N N . LYS A 1 319 ? 2.144 4.422 -32.217 1.00 74.81 319 LYS A N 1
ATOM 2451 C CA . LYS A 1 319 ? 1.980 4.917 -30.838 1.00 74.81 319 LYS A CA 1
ATOM 2452 C C . LYS A 1 319 ? 0.588 4.674 -30.233 1.00 74.81 319 LYS A C 1
ATOM 2454 O O . LYS A 1 319 ? 0.450 4.746 -29.016 1.00 74.81 319 LYS A O 1
ATOM 2459 N N . ALA A 1 320 ? -0.431 4.424 -31.055 1.00 78.56 320 ALA A N 1
ATOM 2460 C CA . ALA A 1 320 ? -1.787 4.083 -30.630 1.00 78.56 320 ALA A CA 1
ATOM 2461 C C . ALA A 1 320 ? -2.016 2.557 -30.582 1.00 78.56 320 ALA A C 1
ATOM 2463 O O . ALA A 1 320 ? -3.122 2.108 -30.282 1.00 78.56 320 ALA A O 1
ATOM 2464 N N . GLY A 1 321 ? -0.983 1.754 -30.869 1.00 79.06 321 GLY A N 1
ATOM 2465 C CA . GLY A 1 321 ? -1.051 0.296 -30.925 1.00 79.06 321 GLY A CA 1
ATOM 2466 C C . GLY A 1 321 ? -1.647 -0.253 -32.224 1.00 79.06 321 GLY A C 1
ATOM 2467 O O . GLY A 1 321 ? -1.830 -1.473 -32.336 1.00 79.06 321 GLY A O 1
ATOM 2468 N N . GLN A 1 322 ? -1.936 0.606 -33.204 1.00 87.56 322 GLN A N 1
ATOM 2469 C CA . GLN A 1 322 ? -2.479 0.205 -34.499 1.00 87.56 322 GLN A CA 1
ATOM 2470 C C . GLN A 1 322 ? -1.370 -0.366 -35.388 1.00 87.56 322 GLN A C 1
ATOM 2472 O O . GLN A 1 322 ? -0.239 0.113 -35.314 1.00 87.56 322 GLN A O 1
ATOM 2477 N N . PRO A 1 323 ? -1.641 -1.394 -36.212 1.00 89.00 323 PRO A N 1
ATOM 2478 C CA . PRO A 1 323 ? -0.655 -1.916 -37.153 1.00 89.00 323 PRO A CA 1
ATOM 2479 C C . PRO A 1 323 ? -0.142 -0.831 -38.109 1.00 89.00 323 PRO A C 1
ATOM 2481 O O . PRO A 1 323 ? -0.933 -0.073 -38.667 1.00 89.00 323 PRO A O 1
ATOM 2484 N N . ILE A 1 324 ? 1.174 -0.781 -38.319 1.00 86.94 324 ILE A N 1
ATOM 2485 C CA . ILE A 1 324 ? 1.783 0.059 -39.358 1.00 86.94 324 ILE A CA 1
ATOM 2486 C C . ILE A 1 324 ? 1.620 -0.673 -40.702 1.00 86.94 324 ILE A C 1
ATOM 2488 O O . ILE A 1 324 ? 1.948 -1.860 -40.761 1.00 86.94 324 ILE A O 1
ATOM 2492 N N . PRO A 1 325 ? 1.113 -0.022 -41.767 1.00 87.00 325 PRO A N 1
ATOM 2493 C CA . PRO A 1 325 ? 1.042 -0.632 -43.092 1.00 87.00 325 PRO A CA 1
ATOM 2494 C C . PRO A 1 325 ? 2.425 -1.041 -43.620 1.00 87.00 325 PRO A C 1
ATOM 2496 O O . PRO A 1 325 ? 3.378 -0.275 -43.505 1.00 87.00 325 PRO A O 1
ATOM 2499 N N . GLY A 1 326 ? 2.506 -2.225 -44.234 1.00 85.88 326 GLY A N 1
ATOM 2500 C CA . GLY A 1 326 ? 3.736 -2.775 -44.810 1.00 85.88 326 GLY A CA 1
ATOM 2501 C C . GLY A 1 326 ? 4.478 -3.763 -43.895 1.00 85.88 326 GLY A C 1
ATOM 2502 O O . GLY A 1 326 ? 4.008 -4.094 -42.800 1.00 85.88 326 GLY A O 1
ATOM 2503 N N . PRO A 1 327 ? 5.624 -4.301 -44.349 1.00 87.75 327 PRO A N 1
ATOM 2504 C CA . PRO A 1 327 ? 6.452 -5.191 -43.543 1.00 87.75 327 PRO A CA 1
ATOM 2505 C C . PRO A 1 327 ? 7.010 -4.472 -42.303 1.00 87.75 327 PRO A C 1
ATOM 2507 O O . PRO A 1 327 ? 7.393 -3.306 -42.384 1.00 87.75 327 PRO A O 1
ATOM 2510 N N . PRO A 1 328 ? 7.109 -5.144 -41.145 1.00 90.06 328 PRO A N 1
ATOM 2511 C CA . PRO A 1 328 ? 7.528 -4.476 -39.925 1.00 90.06 328 PRO A CA 1
ATOM 2512 C C . PRO A 1 328 ? 9.048 -4.262 -39.872 1.00 90.06 328 PRO A C 1
ATOM 2514 O O . PRO A 1 328 ? 9.834 -5.112 -40.306 1.00 90.06 328 PRO A O 1
ATOM 2517 N N . THR A 1 329 ? 9.467 -3.167 -39.242 1.00 91.06 329 THR A N 1
ATOM 2518 C CA . THR A 1 329 ? 10.884 -2.834 -39.058 1.00 91.06 329 THR A CA 1
ATOM 2519 C C . THR A 1 329 ? 11.519 -3.733 -38.003 1.00 91.06 329 THR A C 1
ATOM 2521 O O . THR A 1 329 ? 11.032 -3.837 -36.879 1.00 91.06 329 THR A O 1
ATOM 2524 N N . GLY A 1 330 ? 12.633 -4.380 -38.330 1.00 92.75 330 GLY A N 1
ATOM 2525 C CA . GLY A 1 330 ? 13.480 -5.068 -37.360 1.00 92.75 330 GLY A CA 1
ATOM 2526 C C . GLY A 1 330 ? 14.519 -4.125 -36.760 1.00 92.75 330 GLY A C 1
ATOM 2527 O O . GLY A 1 330 ? 15.106 -3.324 -37.478 1.00 92.75 330 GLY A O 1
ATOM 2528 N N . ILE A 1 331 ? 14.795 -4.258 -35.466 1.00 93.44 331 ILE A N 1
ATOM 2529 C CA . ILE A 1 331 ? 15.919 -3.582 -34.807 1.00 93.44 331 ILE A CA 1
ATOM 2530 C C . ILE A 1 331 ? 16.745 -4.643 -34.090 1.00 93.44 331 ILE A C 1
ATOM 2532 O O . ILE A 1 331 ? 16.181 -5.477 -33.377 1.00 93.44 331 ILE A O 1
ATOM 2536 N N . ARG A 1 332 ? 18.065 -4.623 -34.283 1.00 93.81 332 ARG A N 1
ATOM 2537 C CA . ARG A 1 332 ? 19.019 -5.461 -33.545 1.00 93.81 332 ARG A CA 1
ATOM 2538 C C . ARG A 1 332 ? 20.001 -4.599 -32.772 1.00 93.81 332 ARG A C 1
ATOM 2540 O O . ARG A 1 332 ? 20.375 -3.530 -33.250 1.00 93.81 332 ARG A O 1
ATOM 2547 N N . SER A 1 333 ? 20.421 -5.079 -31.604 1.00 93.56 333 SER A N 1
ATOM 2548 C CA . SER A 1 333 ? 21.297 -4.327 -30.704 1.00 93.56 333 SER A CA 1
ATOM 2549 C C . SER A 1 333 ? 22.487 -5.153 -30.232 1.00 93.56 333 SER A C 1
ATOM 2551 O O . SER A 1 333 ? 22.338 -6.300 -29.794 1.00 93.56 333 SER A O 1
ATOM 2553 N N . ARG A 1 334 ? 23.668 -4.537 -30.278 1.00 93.75 334 ARG A N 1
ATOM 2554 C CA . ARG A 1 334 ? 24.888 -5.025 -29.631 1.00 93.75 334 ARG A CA 1
ATOM 2555 C C . ARG A 1 334 ? 25.640 -3.889 -28.970 1.00 93.75 334 ARG A C 1
ATOM 2557 O O . ARG A 1 334 ? 25.542 -2.751 -29.410 1.00 93.75 334 ARG A O 1
ATOM 2564 N N . TRP A 1 335 ? 26.419 -4.199 -27.947 1.00 95.81 335 TRP A N 1
ATOM 2565 C CA . TRP A 1 335 ? 27.286 -3.221 -27.298 1.00 95.81 335 TRP A CA 1
ATOM 2566 C C . TRP A 1 335 ? 28.687 -3.788 -27.079 1.00 95.81 335 TRP A C 1
ATOM 2568 O O . TRP A 1 335 ? 28.857 -4.995 -26.909 1.00 95.81 335 TRP A O 1
ATOM 2578 N N . THR A 1 336 ? 29.679 -2.913 -27.099 1.00 94.81 336 THR A N 1
ATOM 2579 C CA . THR A 1 336 ? 31.066 -3.164 -26.699 1.00 94.81 336 THR A CA 1
ATOM 2580 C C . THR A 1 336 ? 31.390 -2.274 -25.505 1.00 94.81 336 THR A C 1
ATOM 2582 O O . THR A 1 336 ? 30.536 -1.522 -25.039 1.00 94.81 336 THR A O 1
ATOM 2585 N N . ASN A 1 337 ? 32.616 -2.327 -24.990 1.00 92.12 337 ASN A N 1
ATOM 2586 C CA . ASN A 1 337 ? 33.002 -1.439 -23.891 1.00 92.12 337 ASN A CA 1
ATOM 2587 C C . ASN A 1 337 ? 32.895 0.050 -24.270 1.00 92.12 337 ASN A C 1
ATOM 2589 O O . ASN A 1 337 ? 32.615 0.864 -23.392 1.00 92.12 337 ASN A O 1
ATOM 2593 N N . ASP A 1 338 ? 33.067 0.376 -25.555 1.00 95.38 338 ASP A N 1
ATOM 2594 C CA . ASP A 1 338 ? 33.173 1.755 -26.031 1.00 95.38 338 ASP A CA 1
ATOM 2595 C C . ASP A 1 338 ? 31.945 2.225 -26.834 1.00 95.38 338 ASP A C 1
ATOM 2597 O O . ASP A 1 338 ? 31.663 3.425 -26.867 1.00 95.38 338 ASP A O 1
ATOM 2601 N N . HIS A 1 339 ? 31.174 1.316 -27.451 1.00 95.88 339 HIS A N 1
ATOM 2602 C CA . HIS A 1 339 ? 30.098 1.687 -28.378 1.00 95.88 339 HIS A CA 1
ATOM 2603 C C . HIS A 1 339 ? 28.813 0.863 -28.222 1.00 95.88 339 HIS A C 1
ATOM 2605 O O . HIS A 1 339 ? 28.813 -0.322 -27.885 1.00 95.88 339 HIS A O 1
ATOM 2611 N N . LEU A 1 340 ? 27.685 1.500 -28.551 1.00 93.94 340 LEU A N 1
ATOM 2612 C CA . LEU A 1 340 ? 26.400 0.846 -28.788 1.00 93.94 340 LEU A CA 1
ATOM 2613 C C . LEU A 1 340 ? 26.129 0.818 -30.294 1.00 93.94 340 LEU A C 1
ATOM 2615 O O . LEU A 1 340 ? 26.077 1.863 -30.940 1.00 93.94 340 LEU A O 1
ATOM 2619 N N . TYR A 1 341 ? 25.895 -0.374 -30.830 1.00 94.25 341 TYR A N 1
ATOM 2620 C CA . TYR A 1 341 ? 25.597 -0.608 -32.235 1.00 94.25 341 TYR A CA 1
ATOM 2621 C C . TYR A 1 341 ? 24.128 -0.994 -32.410 1.00 94.25 341 TYR A C 1
ATOM 2623 O O . TYR A 1 341 ? 23.637 -1.938 -31.782 1.00 94.25 341 TYR A O 1
ATOM 2631 N N . LEU A 1 342 ? 23.439 -0.293 -33.311 1.00 93.75 342 LEU A N 1
ATOM 2632 C CA . LEU A 1 342 ? 22.044 -0.549 -33.664 1.00 93.75 342 LEU A CA 1
ATOM 2633 C C . LEU A 1 342 ? 21.925 -0.804 -35.166 1.00 93.75 342 LEU A C 1
ATOM 2635 O O . LEU A 1 342 ? 22.307 0.046 -35.968 1.00 93.75 342 LEU A O 1
ATOM 2639 N N . LEU A 1 343 ? 21.353 -1.949 -35.539 1.00 94.31 343 LEU A N 1
ATOM 2640 C CA . LEU A 1 343 ? 21.031 -2.271 -36.928 1.00 94.31 343 LEU A CA 1
ATOM 2641 C C . LEU A 1 343 ? 19.522 -2.171 -37.151 1.00 94.31 343 LEU A C 1
ATOM 2643 O O . LEU A 1 343 ? 18.749 -2.924 -36.551 1.00 94.31 343 LEU A O 1
ATOM 2647 N N . TYR A 1 344 ? 19.123 -1.277 -38.053 1.00 93.56 344 TYR A N 1
ATOM 2648 C CA . TYR A 1 344 ? 17.742 -1.115 -38.499 1.00 93.56 344 TYR A CA 1
ATOM 2649 C C . TYR A 1 344 ? 17.529 -1.873 -39.808 1.00 93.56 344 TYR A C 1
ATOM 2651 O O . TYR A 1 344 ? 18.212 -1.635 -40.799 1.00 93.56 344 TYR A O 1
ATOM 2659 N N . ILE A 1 345 ? 16.566 -2.789 -39.806 1.00 93.62 345 ILE A N 1
ATOM 2660 C CA . ILE A 1 345 ? 16.165 -3.585 -40.963 1.00 93.62 345 ILE A CA 1
ATOM 2661 C C . ILE A 1 345 ? 14.770 -3.106 -41.340 1.00 93.62 345 ILE A C 1
ATOM 2663 O O . ILE A 1 345 ? 13.789 -3.528 -40.729 1.00 93.62 345 ILE A O 1
ATOM 2667 N N . CYS A 1 346 ? 14.691 -2.204 -42.312 1.00 90.81 346 CYS A N 1
ATOM 2668 C CA . CYS A 1 346 ? 13.446 -1.579 -42.748 1.00 90.81 346 CYS A CA 1
ATOM 2669 C C . CYS A 1 346 ? 13.102 -2.084 -44.155 1.00 90.81 346 CYS A C 1
ATOM 2671 O O . CYS A 1 346 ? 13.585 -1.496 -45.124 1.00 90.81 346 CYS A O 1
ATOM 2673 N N . PRO A 1 347 ? 12.330 -3.176 -44.306 1.00 88.56 347 PRO A N 1
ATOM 2674 C CA . PRO A 1 347 ? 11.845 -3.558 -45.621 1.00 88.56 347 PRO A CA 1
ATOM 2675 C C . PRO A 1 347 ? 10.888 -2.474 -46.123 1.00 88.56 347 PRO A C 1
ATOM 2677 O O . PRO A 1 347 ? 10.078 -1.954 -45.358 1.00 88.56 347 PRO A O 1
ATOM 2680 N N . TYR A 1 348 ? 10.995 -2.134 -47.399 1.00 85.31 348 TYR A N 1
ATOM 2681 C CA . TYR A 1 348 ? 10.161 -1.137 -48.053 1.00 85.31 348 TYR A CA 1
ATOM 2682 C C . TYR A 1 348 ? 9.650 -1.701 -49.376 1.00 85.31 348 TYR A C 1
ATOM 2684 O O . TYR A 1 348 ? 10.345 -2.485 -50.022 1.00 85.31 348 TYR A O 1
ATOM 2692 N N . ASP A 1 349 ? 8.454 -1.275 -49.774 1.00 84.75 349 ASP A N 1
ATOM 2693 C CA . ASP A 1 349 ? 7.915 -1.568 -51.104 1.00 84.75 349 ASP A CA 1
ATOM 2694 C C . ASP A 1 349 ? 8.457 -0.557 -52.128 1.00 84.75 349 ASP A C 1
ATOM 2696 O O . ASP A 1 349 ? 8.893 -0.928 -53.214 1.00 84.75 349 ASP A O 1
ATOM 2700 N N . GLU A 1 350 ? 8.521 0.723 -51.740 1.00 84.50 350 GLU A N 1
ATOM 2701 C CA . GLU A 1 350 ? 9.061 1.818 -52.548 1.00 84.50 350 GLU A CA 1
ATOM 2702 C C . GLU A 1 350 ? 9.983 2.709 -51.707 1.00 84.50 350 GLU A C 1
ATOM 2704 O O . GLU A 1 350 ? 9.630 3.134 -50.603 1.00 84.50 350 GLU A O 1
ATOM 2709 N N . LEU A 1 351 ? 11.170 3.018 -52.238 1.00 81.81 351 LEU A N 1
ATOM 2710 C CA . LEU A 1 351 ? 12.134 3.917 -51.605 1.00 81.81 351 LEU A CA 1
ATOM 2711 C C . LEU A 1 351 ? 12.201 5.235 -52.373 1.00 81.81 351 LEU A C 1
ATOM 2713 O O . LEU A 1 351 ? 12.783 5.321 -53.452 1.00 81.81 351 LEU A O 1
ATOM 2717 N N . ASN A 1 352 ? 11.629 6.279 -51.780 1.00 81.12 352 ASN A N 1
ATOM 2718 C CA . ASN A 1 352 ? 11.689 7.629 -52.319 1.00 81.12 352 ASN A CA 1
ATOM 2719 C C . ASN A 1 352 ? 12.971 8.314 -51.847 1.00 81.12 352 ASN A C 1
ATOM 2721 O O . ASN A 1 352 ? 13.053 8.808 -50.722 1.00 81.12 352 ASN A O 1
ATOM 2725 N N . LEU A 1 353 ? 13.980 8.328 -52.713 1.00 81.50 353 LEU A N 1
ATOM 2726 C CA . LEU A 1 353 ? 15.212 9.071 -52.484 1.00 81.50 353 LEU A CA 1
ATOM 2727 C C . LEU A 1 353 ? 15.100 10.465 -53.090 1.00 81.50 353 LEU A C 1
ATOM 2729 O O . LEU A 1 353 ? 14.500 10.667 -54.146 1.00 81.50 353 LEU A O 1
ATOM 2733 N N . LYS A 1 354 ? 15.731 11.434 -52.430 1.00 77.50 354 LYS A N 1
ATOM 2734 C CA . LYS A 1 354 ? 16.033 12.709 -53.072 1.00 77.50 354 LYS A CA 1
ATOM 2735 C C . LYS A 1 354 ? 16.953 12.422 -54.274 1.00 77.50 354 LYS A C 1
ATOM 2737 O O . LYS A 1 354 ? 17.886 11.635 -54.106 1.00 77.50 354 LYS A O 1
ATOM 2742 N N . PRO A 1 355 ? 16.735 13.037 -55.449 1.00 75.31 355 PRO A N 1
ATOM 2743 C CA . PRO A 1 355 ? 17.730 13.017 -56.516 1.00 75.31 355 PRO A CA 1
ATOM 2744 C C . PRO A 1 355 ? 19.060 13.557 -55.974 1.00 75.31 355 PRO A C 1
ATOM 2746 O O . PRO A 1 355 ? 19.056 14.575 -55.279 1.00 75.31 355 PRO A O 1
ATOM 2749 N N . ASP A 1 356 ? 20.160 12.860 -56.254 1.00 77.44 356 ASP A N 1
ATOM 2750 C CA . ASP A 1 356 ? 21.511 13.184 -55.775 1.00 77.44 356 ASP A CA 1
ATOM 2751 C C . ASP A 1 356 ? 21.623 13.290 -54.236 1.00 77.44 356 ASP A C 1
ATOM 2753 O O . ASP A 1 356 ? 21.814 14.382 -53.686 1.00 77.44 356 ASP A O 1
ATOM 2757 N N . PRO A 1 357 ? 21.483 12.168 -53.499 1.00 73.06 357 PRO A N 1
ATOM 2758 C CA . PRO A 1 357 ? 21.751 12.157 -52.066 1.00 73.06 357 PRO A CA 1
ATOM 2759 C C . PRO A 1 357 ? 23.247 12.422 -51.832 1.00 73.06 357 PRO A C 1
ATOM 2761 O O . PRO A 1 357 ? 24.090 11.617 -52.222 1.00 73.06 357 PRO A O 1
ATOM 2764 N N . THR A 1 358 ? 23.564 13.576 -51.240 1.00 56.56 358 THR A N 1
ATOM 2765 C CA . THR A 1 358 ? 24.915 13.951 -50.783 1.00 56.56 358 THR A CA 1
ATOM 2766 C C . THR A 1 358 ? 25.263 13.327 -49.451 1.00 56.56 358 THR A C 1
ATOM 2768 O O . THR A 1 358 ? 24.369 13.366 -48.570 1.00 56.56 358 THR A O 1
#

Foldseek 3Di:
DLVVCVVVVLDPPQDDDPVNVLADEDEFWFWDQPPPDDDPDRQIDTRACLLVLLVPRQHHEPPEDEPPGLLQRVLRCLLSVHHYHDDYDPNCSVVNSVSSVLSVVVDDDFFAWDAQEEEQDPVDPLVVLLSSLCQLQQHGYHYDNDDDPVHNYYDYECDPLHDSVCSVDNVSSNVSVCVSCDPLNGQKDKPLDSQKGWTWGDDLFKIKIKIFGRDQPCVLVPPDPLANMKMKGQAAWDWDDKRAAAHDPPFDWPDWDDDPRMTMIGGDDGGTMMMIMIGGDDPLNDQDAAEDQDDDDPDQDCVDPVRVPFGKDWAQADPVRHGDPDGTKIWGWYDYPVDIDIHIDDDDPDDDDDPDDD

Radius of gyration: 25.97 Å; chains: 1; bounding box: 64×47×83 Å

Secondary structure (DSSP, 8-state):
-THHHHHTTSSPPPP-HHHHHTSEE-PPPEEE--TTS--S--PPEEE--HHHHHTT--EEEEEEE-TT-HHHHHHHHHHHT-EEEEEE-GGGHHHHHHHHHHHHHT--PPPPBP-SEEEE----HHHHHHHHHHHHTT--EEEESS--TTSSEEEETTSSSS-GGGGSSHHHHHHHHHHHH-STT-SEEEES-SSEEEEEEE-SS-EEEEEEE----GGG-SS--TTSEEEEEES-EEEEEEEETT--TT---EEEEEETTEEEEEE---SSEEEEEEEE--GGG----EE-SS-------TTSHHHHTS-EEEE-B-TTSPBPSSSPEEEEEEE-SS-EEEEEE---S---PPSS--